Protein AF-A0A5M3N5G5-F1 (afdb_monomer)

Solvent-accessible surface area (backbone atoms only — not comparable to full-atom values): 19552 Å² total; per-residue (Å²): 136,91,84,88,85,76,94,62,92,88,64,85,87,84,88,59,88,83,65,42,81,93,75,42,82,74,83,74,61,59,68,60,50,55,51,49,56,61,67,66,54,89,53,56,51,46,76,46,78,44,80,50,49,47,58,50,28,61,69,62,75,29,60,70,57,37,53,49,48,53,53,52,50,46,52,60,35,51,69,31,88,70,30,40,46,78,44,77,36,64,66,98,41,95,52,49,73,59,67,71,30,63,88,66,39,64,78,44,68,48,80,43,83,39,56,51,65,57,58,54,48,43,30,70,75,67,73,42,67,89,51,96,89,51,91,49,61,72,40,50,69,51,46,55,68,48,68,68,38,54,69,59,55,46,44,57,27,65,38,98,88,26,77,68,39,97,74,18,41,66,39,81,43,75,59,95,88,41,84,42,78,40,34,30,31,30,36,39,41,39,40,41,49,85,60,101,64,78,46,80,47,76,51,78,41,18,30,51,63,97,39,84,42,63,54,84,73,36,75,90,46,39,72,73,52,55,55,48,62,69,69,67,50,78,77,62,77,76,64,62,73,80,69,51,96,64,77,89,68,74,50,76,68,51,50,50,53,59,70,66,53,80,62,96,78,71,75,79,93,70,81,89,83,89,87,86,83,85,89,84,82,82,76,82,83,83,76,90,54,89,66,77,72,72,67,86,74,61,83,67,80,81,66,85,126

InterPro domains:
  IPR019519 Elongator complex protein 5 [PF10483] (44-287)
  IPR019519 Elongator complex protein 5 [PTHR15641] (40-305)

Radius of gyration: 34.09 Å; Cα contacts (8 Å, |Δi|>4): 305; chains: 1; bounding box: 53×51×120 Å

pLDDT: mean 76.56, std 16.5, range [32.12, 96.31]

Secondary structure (DSSP, 8-state):
-----S--TT------TT--TTTSSS---HHHHHHHHHHH---SSEEEEES-HHHHHHHHT-HHHHHHHHHHHHHHHHTSTT-EEEEE---S-TTHHHHTSTTT-TT-EEEEEE-THHHHHHHHHH-----TTS--HHHHHHHHHHHT-HHHHHHHHHSTTS---BTBEEEEEEETTEEEEEEEEEEEEEEEE-SSS-EEEEEEEEEETTEEE-GGG-GGGHHHHHHHHHHSS---TTTGGGS-SS--SPPHHHHHHHHHS--TT------------------------TTTT-----TTTT---

Mean predicted aligned error: 16.52 Å

Foldseek 3Di:
DDDDDDDPDQDDDDDCPVPDPPVDPPLDPPLVVLVVVLVPPPDLAEEAEDAELQVVCVSVVHLVVSLVSLLVSQCSRQPGNVHYHYHYHYDDHPCPVVCQDCVSPVFDKDKDKAAPLLQVVCCVPVVDHDDQVDPPPVCCVVSVVQRVPVVNRCCCQPPPNHQVDPQYRFDWDQDPNDTDTKHKIKIWMWGFDDDPDTDTDIDIWIDIHPDTDRPCPDPSCVVVVVVVVVVPDDPPVVPVCVPPPDDPDADPVRVVVVVPPDDPPPDPPDDDDDDDDDDDDPDPDDDDDPCVVPPPCPVCVPPPD

Structure (mmCIF, N/CA/C/O backbone):
data_AF-A0A5M3N5G5-F1
#
_entry.id   AF-A0A5M3N5G5-F1
#
loop_
_atom_site.group_PDB
_atom_site.id
_atom_site.type_symbol
_atom_site.label_atom_id
_atom_site.label_alt_id
_atom_site.label_comp_id
_atom_site.label_asym_id
_atom_site.label_entity_id
_atom_site.label_seq_id
_atom_site.pdbx_PDB_ins_code
_atom_site.Cartn_x
_atom_site.Cartn_y
_atom_site.Cartn_z
_atom_site.occupancy
_atom_site.B_iso_or_equiv
_atom_site.auth_seq_id
_atom_site.auth_comp_id
_atom_site.auth_asym_id
_atom_site.auth_atom_id
_atom_site.pdbx_PDB_model_num
ATOM 1 N N . MET A 1 1 ? -11.474 -17.621 -28.276 1.00 33.31 1 MET A N 1
ATOM 2 C CA . MET A 1 1 ? -12.878 -17.264 -28.569 1.00 33.31 1 MET A CA 1
ATOM 3 C C . MET A 1 1 ? -13.146 -15.931 -27.904 1.00 33.31 1 MET A C 1
ATOM 5 O O . MET A 1 1 ? -12.893 -15.811 -26.716 1.00 33.31 1 MET A O 1
ATOM 9 N N . GLN A 1 2 ? -13.523 -14.928 -28.696 1.00 40.16 2 GLN A N 1
ATOM 10 C CA . GLN A 1 2 ? -13.830 -13.576 -28.232 1.00 40.16 2 GLN A CA 1
ATOM 11 C C . GLN A 1 2 ? -15.190 -13.565 -27.526 1.00 40.16 2 GLN A C 1
ATOM 13 O O . GLN A 1 2 ? -16.161 -14.098 -28.057 1.00 40.16 2 GLN A O 1
ATOM 18 N N . GLY A 1 3 ? -15.250 -12.927 -26.362 1.00 32.12 3 GLY A N 1
ATOM 19 C CA . GLY A 1 3 ? -16.483 -12.551 -25.679 1.00 32.12 3 GLY A CA 1
ATOM 20 C C . GLY A 1 3 ? -16.276 -11.170 -25.077 1.00 32.12 3 GLY A C 1
ATOM 21 O O . GLY A 1 3 ? -15.748 -11.055 -23.979 1.00 32.12 3 GLY A O 1
ATOM 22 N N . GLY A 1 4 ? -16.602 -10.133 -25.848 1.00 44.50 4 GLY A N 1
ATOM 23 C CA . GLY A 1 4 ? -16.544 -8.741 -25.415 1.00 44.50 4 GLY A CA 1
ATOM 24 C C . GLY A 1 4 ? -17.908 -8.236 -24.949 1.00 44.50 4 GLY A C 1
ATOM 25 O O . GLY A 1 4 ? -18.911 -8.514 -25.598 1.00 44.50 4 GLY A O 1
ATO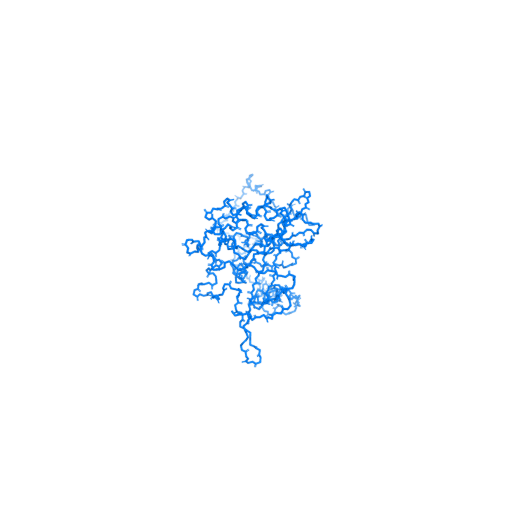M 26 N N . GLN A 1 5 ? -17.903 -7.477 -23.854 1.00 32.91 5 GLN A N 1
ATOM 27 C CA . GLN A 1 5 ? -18.868 -6.453 -23.415 1.00 32.91 5 GLN A CA 1
ATOM 28 C C . GLN A 1 5 ? -18.152 -5.711 -22.261 1.00 32.91 5 GLN A C 1
ATOM 30 O O . GLN A 1 5 ? -17.671 -6.379 -21.357 1.00 32.91 5 GLN A O 1
ATOM 35 N N . ALA A 1 6 ? -17.939 -4.391 -22.213 1.00 34.28 6 ALA A N 1
ATOM 36 C CA . ALA A 1 6 ? -18.583 -3.227 -22.822 1.00 34.28 6 ALA A CA 1
ATOM 37 C C . ALA A 1 6 ? -17.543 -2.149 -23.262 1.00 34.28 6 ALA A C 1
ATOM 39 O O . ALA A 1 6 ? -16.368 -2.259 -22.938 1.00 34.28 6 ALA A O 1
ATOM 40 N N . SER A 1 7 ? -17.993 -1.140 -24.025 1.00 42.16 7 SER A N 1
ATOM 41 C CA . SER A 1 7 ? -17.249 -0.048 -24.712 1.00 42.16 7 SER A CA 1
ATOM 42 C C . SER A 1 7 ? -15.826 0.309 -24.189 1.00 42.16 7 SER A C 1
ATOM 44 O O . SER A 1 7 ? -15.731 0.860 -23.092 1.00 42.16 7 SER A O 1
ATOM 46 N N . PRO A 1 8 ? -14.733 0.099 -24.966 1.00 50.50 8 PRO A N 1
ATOM 47 C CA . PRO A 1 8 ? -13.374 -0.052 -24.422 1.00 50.50 8 PRO A CA 1
ATOM 48 C C . PRO A 1 8 ? -12.319 0.992 -24.876 1.00 50.50 8 PRO A C 1
ATOM 50 O O . PRO A 1 8 ? -11.131 0.685 -24.868 1.00 50.50 8 PRO A O 1
ATOM 53 N N . ASP A 1 9 ? -12.678 2.209 -25.298 1.00 59.94 9 ASP A N 1
ATOM 54 C CA . ASP A 1 9 ? -11.711 3.050 -26.045 1.00 59.94 9 ASP A CA 1
ATOM 55 C C . ASP A 1 9 ? -10.644 3.782 -25.205 1.00 59.94 9 ASP A C 1
ATOM 57 O O . ASP A 1 9 ? -9.676 4.296 -25.765 1.00 59.94 9 ASP A O 1
ATOM 61 N N . HIS A 1 10 ? -10.752 3.806 -23.872 1.00 77.81 10 HIS A N 1
ATOM 62 C CA . HIS A 1 10 ? -9.791 4.522 -23.010 1.00 77.81 10 HIS A CA 1
ATOM 63 C C . HIS A 1 10 ? -8.955 3.622 -22.090 1.00 77.81 10 HIS A C 1
ATOM 65 O O . HIS A 1 10 ? -8.052 4.121 -21.421 1.00 77.81 10 HIS A O 1
ATOM 71 N N . ILE A 1 11 ? -9.225 2.313 -22.042 1.00 88.94 11 ILE A N 1
ATOM 72 C CA . ILE A 1 11 ? -8.481 1.368 -21.199 1.00 88.94 11 ILE A CA 1
ATOM 73 C C . ILE A 1 11 ? -7.952 0.243 -22.079 1.00 88.94 11 ILE A C 1
ATOM 75 O O . ILE A 1 11 ? -8.719 -0.498 -22.690 1.00 88.94 11 ILE A O 1
ATOM 79 N N . ARG A 1 12 ? -6.626 0.102 -22.122 1.00 91.56 12 ARG A N 1
ATOM 80 C CA . ARG A 1 12 ? -5.942 -0.999 -22.805 1.00 91.56 12 ARG A CA 1
ATOM 81 C C . ARG A 1 12 ? -5.331 -1.918 -21.759 1.00 91.56 12 ARG A C 1
ATOM 83 O O . ARG A 1 12 ? -4.524 -1.475 -20.949 1.00 91.56 12 ARG A O 1
ATOM 90 N N . VAL A 1 13 ? -5.730 -3.186 -21.782 1.00 93.19 13 VAL A N 1
ATOM 91 C CA . VAL A 1 13 ? -5.217 -4.214 -20.872 1.00 93.19 13 VAL A CA 1
ATOM 92 C C . VAL A 1 13 ? -4.207 -5.070 -21.624 1.00 93.19 13 VAL A C 1
ATOM 94 O O . VAL A 1 13 ? -4.510 -5.592 -22.697 1.00 93.19 13 VAL A O 1
ATOM 97 N N . HIS A 1 14 ? -3.013 -5.208 -21.054 1.00 92.25 14 HIS A N 1
ATOM 98 C CA . HIS A 1 14 ? -1.949 -6.059 -21.575 1.00 92.25 14 HIS A CA 1
ATOM 99 C C . HIS A 1 14 ? -1.712 -7.197 -20.584 1.00 92.25 14 HIS A C 1
ATOM 101 O O . HIS A 1 14 ? -1.216 -6.964 -19.487 1.00 92.25 14 HIS A O 1
ATOM 107 N N . ASP A 1 15 ? -2.110 -8.408 -20.967 1.00 90.69 15 ASP A N 1
ATOM 108 C CA . ASP A 1 15 ? -2.031 -9.596 -20.119 1.00 90.69 15 ASP A CA 1
ATOM 109 C C . ASP A 1 15 ? -0.706 -10.340 -20.345 1.00 90.69 15 ASP A C 1
ATOM 111 O O . ASP A 1 15 ? -0.415 -10.791 -21.456 1.00 90.69 15 ASP A O 1
ATOM 115 N N . TYR A 1 16 ? 0.084 -10.460 -19.277 1.00 88.19 16 TYR A N 1
ATOM 116 C CA . TYR A 1 16 ? 1.361 -11.175 -19.251 1.00 88.19 16 TYR A CA 1
ATOM 117 C C . TYR A 1 16 ? 1.318 -12.436 -18.379 1.00 88.19 16 TYR A C 1
ATOM 119 O O . TYR A 1 16 ? 2.343 -13.079 -18.192 1.00 88.19 16 TYR A O 1
ATOM 127 N N . THR A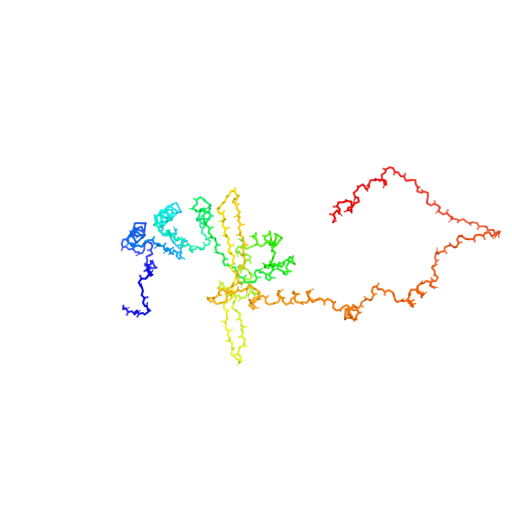 1 17 ? 0.149 -12.856 -17.888 1.00 87.31 17 THR A N 1
ATOM 128 C CA . THR A 1 17 ? 0.022 -14.015 -16.983 1.00 87.31 17 THR A CA 1
ATOM 129 C C . THR A 1 17 ? 0.475 -15.335 -17.611 1.00 87.31 17 THR A C 1
ATOM 131 O O . THR A 1 17 ? 0.945 -16.233 -16.915 1.00 87.31 17 THR A O 1
ATOM 134 N N . SER A 1 18 ? 0.387 -15.463 -18.939 1.00 83.44 18 SER A N 1
ATOM 135 C CA . SER A 1 18 ? 0.914 -16.624 -19.667 1.00 83.44 18 SER A CA 1
ATOM 136 C C . SER A 1 18 ? 2.430 -16.582 -19.884 1.00 83.44 18 SER A C 1
ATOM 138 O O . SER A 1 18 ? 3.006 -17.574 -20.328 1.00 83.44 18 SER A O 1
ATOM 140 N N . PHE A 1 19 ? 3.077 -15.443 -19.624 1.00 80.38 19 PHE A N 1
ATOM 141 C CA . PHE A 1 19 ? 4.508 -15.264 -19.825 1.00 80.38 19 PHE A CA 1
ATOM 142 C C . PHE A 1 19 ? 5.272 -15.686 -18.571 1.00 80.38 19 PHE A C 1
ATOM 144 O O . PHE A 1 19 ? 5.617 -14.877 -17.724 1.00 80.38 19 PHE A O 1
ATOM 151 N N . VAL A 1 20 ? 5.551 -16.983 -18.465 1.00 80.00 20 VAL A N 1
ATOM 152 C CA . VAL A 1 20 ? 6.382 -17.517 -17.380 1.00 80.00 20 VAL A CA 1
ATOM 153 C C . VAL A 1 20 ? 7.832 -17.648 -17.870 1.00 80.00 20 VAL A C 1
ATOM 155 O O . VAL A 1 20 ? 8.070 -18.401 -18.833 1.00 80.00 20 VAL A O 1
ATOM 158 N N . PRO A 1 21 ? 8.809 -16.956 -17.246 1.00 76.50 21 PRO A N 1
ATOM 159 C CA . PRO A 1 21 ? 10.225 -17.101 -17.572 1.00 76.50 21 PRO A CA 1
ATOM 160 C C . PRO A 1 21 ? 10.675 -18.566 -17.531 1.00 76.50 21 PRO A C 1
ATOM 162 O O . PRO A 1 21 ? 10.312 -19.328 -16.639 1.00 76.50 21 PRO A O 1
ATOM 165 N N . GLY A 1 22 ? 11.449 -18.989 -18.532 1.00 77.19 22 GLY A N 1
ATOM 166 C CA . GLY A 1 22 ? 11.949 -20.367 -18.642 1.00 77.19 22 GLY A CA 1
ATOM 167 C C . GLY A 1 22 ? 10.961 -21.382 -19.233 1.00 77.19 22 GLY A C 1
ATOM 168 O O . GLY A 1 22 ? 11.400 -22.422 -19.718 1.00 77.19 22 GLY A O 1
ATOM 169 N N . PHE A 1 23 ? 9.663 -21.070 -19.282 1.00 77.62 23 PHE A N 1
ATOM 170 C CA . PHE A 1 23 ? 8.639 -21.914 -19.919 1.00 77.62 23 PHE A CA 1
ATOM 171 C C . PHE A 1 23 ? 8.111 -21.322 -21.229 1.00 77.62 23 PHE A C 1
ATOM 173 O O . PHE A 1 23 ? 7.681 -22.058 -22.117 1.00 77.62 23 PHE A O 1
ATOM 180 N N . SER A 1 24 ? 8.196 -20.001 -21.378 1.00 74.69 24 SER A N 1
ATOM 181 C CA . SER A 1 24 ? 7.803 -19.288 -22.593 1.00 74.69 24 SER A CA 1
ATOM 182 C C . SER A 1 24 ? 9.022 -19.072 -23.493 1.00 74.69 24 SER A C 1
ATOM 184 O O . SER A 1 24 ? 10.014 -18.477 -23.074 1.00 74.69 24 SER A O 1
ATOM 186 N N . SER A 1 25 ? 8.967 -19.562 -24.735 1.00 66.00 25 SER A N 1
ATOM 187 C CA . SER A 1 25 ? 9.965 -19.268 -25.772 1.00 66.00 25 SER A CA 1
ATOM 188 C C . SER A 1 25 ? 9.351 -18.400 -26.869 1.00 66.00 25 SER A C 1
ATOM 190 O O . SER A 1 25 ? 8.278 -18.751 -27.363 1.00 66.00 25 SER A O 1
ATOM 192 N N . PRO A 1 26 ? 10.036 -17.334 -27.326 1.00 64.06 26 PRO A N 1
ATOM 193 C C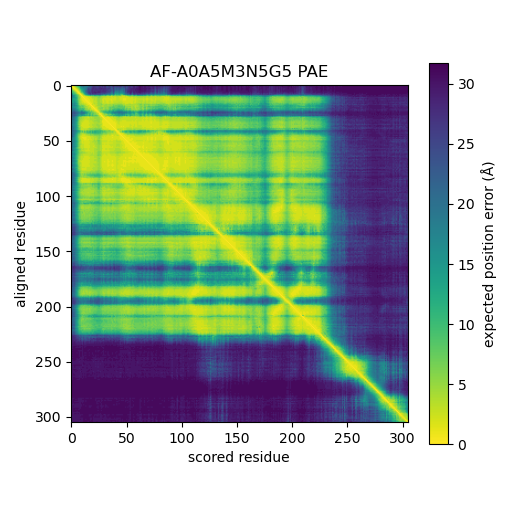A . PRO A 1 26 ? 11.333 -16.815 -26.861 1.00 64.06 26 PRO A CA 1
ATOM 194 C C . PRO A 1 26 ? 11.230 -15.951 -25.584 1.00 64.06 26 PRO A C 1
ATOM 196 O O . PRO A 1 26 ? 10.143 -15.504 -25.224 1.00 64.06 26 PRO A O 1
ATOM 199 N N . LYS A 1 27 ? 12.375 -15.693 -24.922 1.00 65.56 27 LYS A N 1
ATOM 200 C CA . LYS A 1 27 ? 12.495 -14.746 -23.793 1.00 65.56 27 LYS A CA 1
ATOM 201 C C . LYS A 1 27 ? 12.027 -13.373 -24.283 1.00 65.56 27 LYS A C 1
ATOM 203 O O . LYS A 1 27 ? 12.749 -12.718 -25.032 1.00 65.56 27 LYS A O 1
ATOM 208 N N . ALA A 1 28 ? 10.795 -12.993 -23.948 1.00 68.19 28 ALA A N 1
ATOM 209 C CA . ALA A 1 28 ? 10.240 -11.719 -24.368 1.00 68.19 28 ALA A CA 1
ATOM 210 C C . ALA A 1 28 ? 11.049 -10.590 -23.734 1.00 68.19 28 ALA A C 1
ATOM 212 O O . ALA A 1 28 ? 11.396 -10.628 -22.553 1.00 68.19 28 ALA A O 1
ATOM 213 N N . ASP A 1 29 ? 11.354 -9.587 -24.545 1.00 84.44 29 ASP A N 1
ATOM 214 C CA . ASP A 1 29 ? 11.966 -8.356 -24.083 1.00 84.44 29 ASP A CA 1
ATOM 215 C C . ASP A 1 29 ? 10.885 -7.491 -23.426 1.00 84.44 29 ASP A C 1
ATOM 217 O O . ASP A 1 29 ? 10.259 -6.641 -24.065 1.00 84.44 29 ASP A O 1
ATOM 221 N N . LEU A 1 30 ? 10.597 -7.792 -22.155 1.00 85.56 30 LEU A N 1
ATOM 222 C CA . LEU A 1 30 ? 9.573 -7.096 -21.376 1.00 85.56 30 LEU A CA 1
ATOM 223 C C . LEU A 1 30 ? 9.861 -5.592 -21.300 1.00 85.56 30 LEU A C 1
ATOM 225 O O . LEU A 1 30 ? 8.938 -4.793 -21.438 1.00 85.56 30 LEU A O 1
ATOM 229 N N . GLU A 1 31 ? 11.130 -5.198 -21.155 1.00 87.88 31 GLU A N 1
ATOM 230 C CA . GLU A 1 31 ? 11.527 -3.789 -21.080 1.00 87.88 31 GLU A CA 1
ATOM 231 C C . GLU A 1 31 ? 11.108 -3.030 -22.346 1.00 87.88 31 GLU A C 1
ATOM 233 O O . GLU A 1 31 ? 10.401 -2.019 -22.269 1.00 87.88 31 GLU A O 1
ATOM 238 N N . ASN A 1 32 ? 11.475 -3.547 -23.521 1.00 89.81 32 ASN A N 1
ATOM 239 C CA . ASN A 1 32 ? 11.119 -2.915 -24.789 1.00 89.81 32 ASN A CA 1
ATOM 240 C C . ASN A 1 32 ? 9.621 -3.012 -25.096 1.00 89.81 32 ASN A C 1
ATOM 242 O O . ASN A 1 32 ? 9.060 -2.069 -25.653 1.00 89.81 32 ASN A O 1
ATOM 246 N N . SER A 1 33 ? 8.956 -4.101 -24.701 1.00 90.81 33 SER A N 1
ATOM 247 C CA . SER A 1 33 ? 7.507 -4.256 -24.872 1.00 90.81 33 SER A CA 1
ATOM 248 C C . SER A 1 33 ? 6.734 -3.178 -24.107 1.00 90.81 33 SER A C 1
ATOM 250 O O . SER A 1 33 ? 5.900 -2.477 -24.682 1.00 90.81 33 SER A O 1
ATOM 252 N N . PHE A 1 34 ? 7.054 -2.983 -22.825 1.00 92.75 34 PHE A N 1
ATOM 253 C CA . PHE A 1 34 ? 6.387 -1.995 -21.975 1.00 92.75 34 PHE A CA 1
ATOM 254 C C . PHE A 1 34 ? 6.613 -0.575 -22.497 1.00 92.75 34 PHE A C 1
ATOM 256 O O . PHE A 1 34 ? 5.665 0.204 -22.616 1.00 92.75 34 PHE A O 1
ATOM 263 N N . LEU A 1 35 ? 7.854 -0.244 -22.862 1.00 92.94 35 LEU A N 1
ATOM 264 C CA . LEU A 1 35 ? 8.173 1.064 -23.429 1.00 92.94 35 LEU A CA 1
ATOM 265 C C . LEU A 1 35 ? 7.474 1.291 -24.771 1.00 92.94 35 LEU A C 1
ATOM 267 O O . LEU A 1 35 ? 6.985 2.391 -25.009 1.00 92.94 35 LEU A O 1
ATOM 271 N N . ALA A 1 36 ? 7.393 0.283 -25.641 1.00 93.31 36 ALA A N 1
ATOM 272 C CA . ALA A 1 36 ? 6.686 0.401 -26.914 1.00 93.31 36 ALA A CA 1
ATOM 273 C C . ALA A 1 36 ? 5.191 0.677 -26.704 1.00 93.31 36 ALA A C 1
ATOM 275 O O . ALA A 1 36 ? 4.657 1.594 -27.319 1.00 93.31 36 ALA A O 1
ATOM 276 N N . ILE A 1 37 ? 4.543 -0.046 -25.785 1.00 93.31 37 ILE A N 1
ATOM 277 C CA . ILE A 1 37 ? 3.125 0.146 -25.441 1.00 93.31 37 ILE A CA 1
ATOM 278 C C . ILE A 1 37 ? 2.870 1.567 -24.931 1.00 93.31 37 ILE A C 1
ATOM 280 O O . ILE A 1 37 ? 1.949 2.244 -25.390 1.00 93.31 37 ILE A O 1
ATOM 284 N N . VAL A 1 38 ? 3.697 2.036 -23.993 1.00 92.88 38 VAL A N 1
ATOM 285 C CA . VAL A 1 38 ? 3.540 3.373 -23.411 1.00 92.88 38 VAL A CA 1
ATOM 286 C C . VAL A 1 38 ? 3.838 4.464 -24.437 1.00 92.88 38 VAL A C 1
ATOM 288 O O . VAL A 1 38 ? 3.160 5.485 -24.430 1.00 92.88 38 VAL A O 1
ATOM 291 N N . ASN A 1 39 ? 4.804 4.276 -25.337 1.00 91.50 39 ASN A N 1
ATOM 292 C CA . ASN A 1 39 ? 5.099 5.257 -26.385 1.00 91.50 39 ASN A CA 1
ATOM 293 C C . ASN A 1 39 ? 4.035 5.289 -27.495 1.00 91.50 39 ASN A C 1
ATOM 295 O O . ASN A 1 39 ? 3.740 6.366 -28.003 1.00 91.50 39 ASN A O 1
ATOM 299 N N . ASP A 1 40 ? 3.437 4.148 -27.849 1.00 90.88 40 ASP A N 1
ATOM 300 C CA . ASP A 1 40 ? 2.375 4.055 -28.865 1.00 90.88 40 ASP A CA 1
ATOM 301 C C . ASP A 1 40 ? 1.031 4.633 -28.387 1.00 90.88 40 ASP A C 1
ATOM 303 O O . ASP A 1 40 ? 0.172 5.022 -29.183 1.00 90.88 40 ASP A O 1
ATOM 307 N N . ALA A 1 41 ? 0.832 4.727 -27.071 1.00 89.19 41 ALA A N 1
ATOM 308 C CA . ALA A 1 41 ? -0.347 5.362 -26.506 1.00 89.19 41 ALA A CA 1
ATOM 309 C C . ALA A 1 41 ? -0.366 6.868 -26.844 1.00 89.19 41 ALA A C 1
ATOM 311 O O . ALA A 1 41 ? 0.180 7.683 -26.104 1.00 89.19 41 ALA A O 1
ATOM 312 N N . ASN A 1 42 ? -1.014 7.251 -27.945 1.00 74.62 42 ASN A N 1
ATOM 313 C CA . ASN A 1 42 ? -1.173 8.638 -28.402 1.00 74.62 42 ASN A CA 1
ATOM 314 C C . ASN A 1 42 ? -2.234 9.391 -27.580 1.00 74.62 42 ASN A C 1
ATOM 316 O O . ASN A 1 42 ? -3.350 9.609 -28.046 1.00 74.62 42 ASN A O 1
ATOM 320 N N . ALA A 1 43 ? -1.900 9.762 -26.345 1.00 81.25 43 ALA A N 1
ATOM 321 C CA . ALA A 1 43 ? -2.793 10.497 -25.450 1.00 81.25 43 ALA A CA 1
ATOM 322 C C . ALA A 1 43 ? -2.047 11.633 -24.736 1.00 81.25 43 ALA A C 1
ATOM 324 O O . ALA A 1 43 ? -0.931 11.441 -24.256 1.00 81.25 43 ALA A O 1
ATOM 325 N N . ASP A 1 44 ? -2.662 12.810 -24.632 1.00 84.25 44 ASP A N 1
ATOM 326 C CA . ASP A 1 44 ? -2.059 13.963 -23.945 1.00 84.25 44 ASP A CA 1
ATOM 327 C C . ASP A 1 44 ? -1.891 13.734 -22.433 1.00 84.25 44 ASP A C 1
ATOM 329 O O . ASP A 1 44 ? -0.992 14.308 -21.816 1.00 84.25 44 ASP A O 1
ATOM 333 N N . SER A 1 45 ? -2.717 12.856 -21.854 1.00 90.25 45 SER A N 1
ATOM 334 C CA . SER A 1 45 ? -2.563 12.304 -20.507 1.00 90.25 45 SER A CA 1
ATOM 335 C C . SER A 1 45 ? -2.575 10.778 -20.541 1.00 90.25 45 SER A C 1
ATOM 337 O O . SER A 1 45 ? -3.232 10.170 -21.387 1.00 90.25 45 SER A O 1
ATOM 339 N N . LEU A 1 46 ? -1.820 10.140 -19.643 1.00 92.94 46 LEU A N 1
ATOM 340 C CA . LEU A 1 46 ? -1.743 8.680 -19.574 1.00 92.94 46 LEU A CA 1
ATOM 341 C C . LEU A 1 46 ? -1.655 8.189 -18.133 1.00 92.94 46 LEU A C 1
ATOM 343 O O . LEU A 1 46 ? -0.755 8.580 -17.392 1.00 92.94 46 LEU A O 1
ATOM 347 N N . ASN A 1 47 ? -2.546 7.263 -17.786 1.00 94.12 47 ASN A N 1
ATOM 348 C CA . ASN A 1 47 ? -2.475 6.506 -16.545 1.00 94.12 47 ASN A CA 1
ATOM 349 C C . ASN A 1 47 ? -2.024 5.083 -16.867 1.00 94.12 47 ASN A C 1
ATOM 351 O O . ASN A 1 47 ? -2.645 4.406 -17.685 1.00 94.12 47 ASN A O 1
ATOM 355 N N . VAL A 1 48 ? -0.948 4.636 -16.228 1.00 95.44 48 VAL A N 1
ATOM 356 C CA . VAL A 1 48 ? -0.424 3.276 -16.373 1.00 95.44 48 VAL A CA 1
ATOM 357 C C . VAL A 1 48 ? -0.534 2.581 -15.033 1.00 95.44 48 VAL A C 1
ATOM 359 O O . VAL A 1 48 ? -0.040 3.096 -14.034 1.00 95.44 48 VAL A O 1
ATOM 362 N N . VAL A 1 49 ? -1.169 1.413 -15.021 1.00 96.31 49 VAL A N 1
ATOM 363 C CA . VAL A 1 49 ? -1.285 0.560 -13.838 1.00 96.31 49 VAL A CA 1
ATOM 364 C C . VAL A 1 49 ? -0.414 -0.670 -14.052 1.00 96.31 49 VAL A C 1
ATOM 366 O O . VAL A 1 49 ? -0.555 -1.347 -15.067 1.00 96.31 49 VAL A O 1
ATOM 369 N N . ILE A 1 50 ? 0.476 -0.947 -13.102 1.00 95.56 50 ILE A N 1
ATOM 370 C CA . ILE A 1 50 ? 1.192 -2.221 -12.995 1.00 95.56 50 ILE A CA 1
ATOM 371 C C . ILE A 1 50 ? 0.623 -2.927 -11.773 1.00 95.56 50 ILE A C 1
ATOM 373 O O . ILE A 1 50 ? 0.755 -2.435 -10.655 1.00 95.56 50 ILE A O 1
ATOM 377 N N . ASP A 1 51 ? -0.053 -4.042 -12.003 1.00 93.81 51 ASP A N 1
ATOM 378 C CA . ASP A 1 51 ? -0.813 -4.791 -11.004 1.00 93.81 51 ASP A CA 1
ATOM 379 C C . ASP A 1 51 ? 0.061 -5.670 -10.097 1.00 93.81 51 ASP A C 1
ATOM 381 O O . ASP A 1 51 ? -0.354 -6.009 -8.992 1.00 93.81 51 ASP A O 1
ATOM 385 N N . SER A 1 52 ? 1.257 -6.067 -10.532 1.00 92.00 52 SER A N 1
ATOM 386 C CA . SER A 1 52 ? 2.157 -6.916 -9.739 1.00 92.00 52 SER A CA 1
ATOM 387 C C . SER A 1 52 ? 3.625 -6.577 -9.986 1.00 92.00 52 SER A C 1
ATOM 389 O O . SER A 1 52 ? 4.320 -7.194 -10.796 1.00 92.00 52 SER A O 1
ATOM 391 N N . VAL A 1 53 ? 4.119 -5.570 -9.263 1.00 93.62 53 VAL A N 1
ATOM 392 C CA . VAL A 1 53 ? 5.527 -5.148 -9.335 1.00 93.62 53 VAL A CA 1
ATOM 393 C C . VAL A 1 53 ? 6.485 -6.233 -8.833 1.00 93.62 53 VAL A C 1
ATOM 395 O O . VAL A 1 53 ? 7.574 -6.389 -9.377 1.00 93.62 53 VAL A O 1
ATOM 398 N N . ASP A 1 54 ? 6.087 -7.014 -7.834 1.00 91.56 54 ASP A N 1
ATOM 399 C CA . ASP A 1 54 ? 6.852 -8.151 -7.314 1.00 91.56 54 ASP A CA 1
ATOM 400 C C . ASP A 1 54 ? 7.090 -9.232 -8.382 1.00 91.56 54 ASP A C 1
ATOM 402 O O . ASP A 1 54 ? 8.213 -9.716 -8.540 1.00 91.56 54 ASP A O 1
ATOM 406 N N . THR A 1 55 ? 6.066 -9.542 -9.181 1.00 91.50 55 THR A N 1
ATOM 407 C CA . THR A 1 55 ? 6.178 -10.490 -10.297 1.00 91.50 55 THR A CA 1
ATOM 408 C C . THR A 1 55 ? 7.085 -9.932 -11.393 1.00 91.50 55 THR A C 1
ATOM 410 O O . THR A 1 55 ? 7.976 -10.634 -11.864 1.00 91.50 55 THR A O 1
ATOM 413 N N . LEU A 1 56 ? 6.972 -8.637 -11.716 1.00 91.25 56 LEU A N 1
ATOM 414 C CA . LEU A 1 56 ? 7.876 -7.972 -12.662 1.00 91.25 56 LEU A CA 1
ATOM 415 C C . LEU A 1 56 ? 9.352 -8.058 -12.226 1.00 91.25 56 LEU A C 1
ATOM 417 O O . LEU A 1 56 ? 10.235 -8.274 -13.058 1.00 91.25 56 LEU A O 1
ATOM 421 N N . VAL A 1 57 ? 9.637 -7.889 -10.931 1.00 92.12 57 VAL A N 1
ATOM 422 C CA . VAL A 1 57 ? 10.995 -8.039 -10.377 1.00 92.12 57 VAL A CA 1
ATOM 423 C C . VAL A 1 57 ? 11.500 -9.468 -10.552 1.00 92.12 57 VAL A C 1
ATOM 425 O O . VAL A 1 57 ? 12.638 -9.659 -10.990 1.00 92.12 57 VAL A O 1
ATOM 428 N N . SER A 1 58 ? 10.651 -10.452 -10.241 1.00 89.88 58 SER A N 1
ATOM 429 C CA . SER A 1 58 ? 10.955 -11.872 -10.426 1.00 89.88 58 SER A CA 1
ATOM 430 C C . SER A 1 58 ? 11.270 -12.189 -11.891 1.00 89.88 58 SER A C 1
ATOM 432 O O . SER A 1 58 ? 12.290 -12.814 -12.178 1.00 89.88 58 SER A O 1
ATOM 434 N N . ASP A 1 59 ? 10.459 -11.692 -12.825 1.00 89.06 59 ASP A N 1
ATOM 435 C CA . ASP A 1 59 ? 10.604 -11.971 -14.257 1.00 89.06 59 ASP A CA 1
ATOM 436 C C . ASP A 1 59 ? 11.851 -11.335 -14.881 1.00 89.06 59 ASP A C 1
ATOM 438 O O . ASP A 1 59 ? 12.467 -11.898 -15.792 1.00 89.06 59 ASP A O 1
ATOM 442 N N . LEU A 1 60 ? 12.254 -10.163 -14.386 1.00 89.69 60 LEU A N 1
ATOM 443 C CA . LEU A 1 60 ? 13.482 -9.488 -14.812 1.00 89.69 60 LEU A CA 1
ATOM 444 C C . LEU A 1 60 ? 14.744 -10.052 -14.142 1.00 89.69 60 LEU A C 1
ATOM 446 O O . LEU A 1 60 ? 15.859 -9.687 -14.545 1.00 89.69 60 LEU A O 1
ATOM 450 N N . GLU A 1 61 ? 14.578 -10.919 -13.137 1.00 89.31 61 GLU A N 1
ATOM 451 C CA . GLU A 1 61 ? 15.643 -11.550 -12.346 1.00 89.31 61 GLU A CA 1
ATOM 452 C C . GLU A 1 61 ? 16.623 -10.514 -11.746 1.00 89.31 61 GLU A C 1
ATOM 454 O O . GLU A 1 61 ? 17.802 -10.799 -11.521 1.00 89.31 61 GLU A O 1
ATOM 459 N N . SER A 1 62 ? 16.181 -9.260 -11.565 1.00 91.88 62 SER A N 1
ATOM 460 C CA . SER A 1 62 ? 17.040 -8.159 -11.121 1.00 91.88 62 SER A CA 1
ATOM 461 C C . SER A 1 62 ? 16.263 -6.926 -10.657 1.00 91.88 62 SER A C 1
ATOM 463 O O . SER A 1 62 ? 15.677 -6.199 -11.463 1.00 91.88 62 SER A O 1
ATOM 465 N N . ASP A 1 63 ? 16.426 -6.595 -9.377 1.00 94.31 63 ASP A N 1
ATOM 466 C CA . ASP A 1 63 ? 15.932 -5.362 -8.753 1.00 94.31 63 ASP A CA 1
ATOM 467 C C . ASP A 1 63 ? 16.356 -4.099 -9.517 1.00 94.31 63 ASP A C 1
ATOM 469 O O . ASP A 1 63 ? 15.557 -3.196 -9.761 1.00 94.31 63 ASP A O 1
ATOM 473 N N . SER A 1 64 ? 17.622 -4.038 -9.948 1.00 94.62 64 SER A N 1
ATOM 474 C CA . SER A 1 64 ? 18.155 -2.874 -10.664 1.00 94.62 64 SER A CA 1
ATOM 475 C C . SER A 1 64 ? 17.494 -2.685 -12.028 1.00 94.62 64 SER A C 1
ATOM 477 O O . SER A 1 64 ? 17.257 -1.544 -12.428 1.00 94.62 64 SER A O 1
ATOM 479 N N . LYS A 1 65 ? 17.201 -3.776 -12.747 1.00 93.56 65 LYS A N 1
ATOM 480 C CA . LYS A 1 65 ? 16.511 -3.703 -14.042 1.00 93.56 65 LYS A CA 1
ATOM 481 C C . LYS A 1 65 ? 15.064 -3.270 -13.863 1.00 93.56 65 LYS A C 1
ATOM 483 O O . LYS A 1 65 ? 14.650 -2.313 -14.509 1.00 93.56 65 LYS A O 1
ATOM 488 N N . ALA A 1 66 ? 14.347 -3.886 -12.923 1.00 94.81 66 ALA A N 1
ATOM 489 C CA . ALA A 1 66 ? 12.973 -3.513 -12.600 1.00 94.81 66 ALA A CA 1
ATOM 490 C C . ALA A 1 66 ? 12.875 -2.037 -12.193 1.00 94.81 66 ALA A C 1
ATOM 492 O O . ALA A 1 66 ? 12.111 -1.277 -12.784 1.00 94.81 66 ALA A O 1
ATOM 493 N N . TYR A 1 67 ? 13.727 -1.586 -11.271 1.00 95.62 67 TYR A N 1
ATOM 494 C CA . TYR A 1 67 ? 13.761 -0.188 -10.851 1.00 95.62 67 TYR A CA 1
ATOM 495 C C . TYR A 1 67 ? 14.077 0.772 -12.009 1.00 95.62 67 TYR A C 1
ATOM 497 O O . TYR A 1 67 ? 13.433 1.815 -12.143 1.00 95.62 67 TYR A O 1
ATOM 505 N N . LYS A 1 68 ? 15.037 0.430 -12.882 1.00 95.38 68 LYS A N 1
ATOM 506 C CA . LYS A 1 68 ? 15.360 1.236 -14.072 1.00 95.38 68 LYS A CA 1
ATOM 507 C C . LYS A 1 68 ? 14.185 1.309 -15.040 1.00 95.38 68 LYS A C 1
ATOM 509 O O . LYS A 1 68 ? 13.893 2.403 -15.516 1.00 95.38 68 LYS A O 1
ATOM 514 N N . LEU A 1 69 ? 13.506 0.194 -15.300 1.00 95.69 69 LEU A N 1
ATOM 515 C CA . LEU A 1 69 ? 12.316 0.157 -16.145 1.00 95.69 69 LEU A CA 1
ATOM 516 C C . LEU A 1 69 ? 11.216 1.057 -15.574 1.00 95.69 69 LEU A C 1
ATOM 518 O O . LEU A 1 69 ? 10.712 1.919 -16.287 1.00 95.69 69 LEU A O 1
ATOM 522 N N . LEU A 1 70 ? 10.909 0.938 -14.279 1.00 95.94 70 LEU A N 1
ATOM 523 C CA . LEU A 1 70 ? 9.923 1.792 -13.609 1.00 95.94 70 LEU A CA 1
ATOM 524 C C . LEU A 1 70 ? 10.302 3.277 -13.686 1.00 95.94 70 LEU A C 1
ATOM 526 O O . LEU A 1 70 ? 9.451 4.110 -13.986 1.00 95.94 70 LEU A O 1
ATOM 530 N N . CYS A 1 71 ? 11.581 3.617 -13.495 1.00 95.19 71 CYS A N 1
ATOM 531 C CA . CYS A 1 71 ? 12.079 4.984 -13.670 1.00 95.19 71 CYS A CA 1
ATOM 532 C C . CYS A 1 71 ? 11.893 5.497 -15.105 1.00 95.19 71 CYS A C 1
ATOM 534 O O . CYS A 1 71 ? 11.560 6.665 -15.307 1.00 95.19 71 CYS A O 1
ATOM 536 N N . LEU A 1 72 ? 12.151 4.655 -16.109 1.00 95.31 72 LEU A N 1
ATOM 537 C CA . LEU A 1 72 ? 11.975 5.016 -17.515 1.00 95.31 72 LEU A CA 1
ATOM 538 C C . LEU A 1 72 ? 10.496 5.226 -17.845 1.00 95.31 72 LEU A C 1
ATOM 540 O O . LEU A 1 72 ? 10.153 6.256 -18.420 1.00 95.31 72 LEU A O 1
ATOM 544 N N . LEU A 1 73 ? 9.627 4.308 -17.419 1.00 95.25 73 LEU A N 1
ATOM 545 C CA . LEU A 1 73 ? 8.180 4.428 -17.592 1.00 95.25 73 LEU A CA 1
ATOM 546 C C . LEU A 1 73 ? 7.657 5.698 -16.925 1.00 95.25 73 LEU A C 1
ATOM 548 O O . LEU A 1 73 ? 6.978 6.489 -17.573 1.00 95.25 73 LEU A O 1
ATOM 552 N N . PHE A 1 74 ? 8.042 5.948 -15.671 1.00 94.50 74 PHE A N 1
ATOM 553 C CA . PHE A 1 74 ? 7.659 7.154 -14.944 1.00 94.50 74 PHE A CA 1
ATOM 554 C C . PHE A 1 74 ? 8.057 8.430 -15.694 1.00 94.50 74 PHE A C 1
ATOM 556 O O . PHE A 1 74 ? 7.228 9.322 -15.866 1.00 94.50 74 PHE A O 1
ATOM 563 N N . LYS A 1 75 ? 9.292 8.509 -16.210 1.00 93.06 75 LYS A N 1
ATOM 564 C CA . LYS A 1 75 ? 9.754 9.656 -17.012 1.00 93.06 75 LYS A CA 1
ATOM 565 C C . LYS A 1 75 ? 8.918 9.855 -18.275 1.00 93.06 75 LYS A C 1
ATOM 567 O O . LYS A 1 75 ? 8.520 10.978 -18.571 1.00 93.06 75 LYS A O 1
ATOM 572 N N . VAL A 1 76 ? 8.635 8.782 -19.014 1.00 93.44 76 VAL A N 1
ATOM 573 C CA . VAL A 1 76 ? 7.829 8.861 -20.243 1.00 93.44 76 VAL A CA 1
ATOM 574 C C . VAL A 1 76 ? 6.404 9.317 -19.922 1.00 93.44 76 VAL A C 1
ATOM 576 O O . VAL A 1 76 ? 5.898 10.231 -20.564 1.00 93.44 76 VAL A O 1
ATOM 579 N N . ILE A 1 77 ? 5.780 8.750 -18.891 1.00 93.94 77 ILE A N 1
ATOM 580 C CA . ILE A 1 77 ? 4.409 9.076 -18.478 1.00 93.94 77 ILE A CA 1
ATOM 581 C C . ILE A 1 77 ? 4.295 10.532 -18.000 1.00 93.94 77 ILE A C 1
ATOM 583 O O . ILE A 1 77 ? 3.376 11.244 -18.397 1.00 93.94 77 ILE A O 1
ATOM 587 N N . THR A 1 78 ? 5.242 10.998 -17.183 1.00 91.19 78 THR A N 1
ATOM 588 C CA . THR A 1 78 ? 5.208 12.350 -16.593 1.00 91.19 78 THR A CA 1
ATOM 589 C C . THR A 1 78 ? 5.655 13.458 -17.544 1.00 91.19 78 THR A C 1
ATOM 591 O O . THR A 1 78 ? 5.335 14.618 -17.308 1.00 91.19 78 THR A O 1
ATOM 594 N N . SER A 1 79 ? 6.347 13.125 -18.639 1.00 91.12 79 SER A N 1
ATOM 595 C CA . SER A 1 79 ? 6.741 14.091 -19.679 1.00 91.12 79 SER A CA 1
ATOM 596 C C . SER A 1 79 ? 5.608 14.500 -20.631 1.00 91.12 79 SER A C 1
ATOM 598 O O . SER A 1 79 ? 5.824 15.318 -21.526 1.00 91.12 79 SER A O 1
ATOM 600 N N . ARG A 1 80 ? 4.401 13.950 -20.453 1.00 91.31 80 ARG A N 1
ATOM 601 C CA . ARG A 1 80 ? 3.232 14.267 -21.282 1.00 91.31 80 ARG A CA 1
ATOM 602 C C . ARG A 1 80 ? 2.654 15.648 -20.971 1.00 91.31 80 ARG A C 1
ATOM 604 O O . ARG A 1 80 ? 2.745 16.139 -19.850 1.00 91.31 80 ARG A O 1
ATOM 611 N N . SER A 1 81 ? 2.031 16.261 -21.977 1.00 88.62 81 SER A N 1
ATOM 612 C CA . SER A 1 81 ? 1.556 17.654 -21.958 1.00 88.62 81 SER A CA 1
ATOM 613 C C . SER A 1 81 ? 0.509 17.937 -20.874 1.00 88.62 81 SER A C 1
ATOM 615 O O . SER A 1 81 ? 0.535 19.012 -20.278 1.00 88.62 81 SER A O 1
ATOM 617 N N . GLN A 1 82 ? -0.382 16.983 -20.590 1.00 87.81 82 GLN A N 1
ATOM 618 C CA . GLN A 1 82 ? -1.387 17.076 -19.523 1.00 87.81 82 GLN A CA 1
ATOM 619 C C . GLN A 1 82 ? -1.002 16.270 -18.270 1.00 87.81 82 GLN A C 1
ATOM 621 O O . GLN A 1 82 ? -1.823 16.092 -17.371 1.00 87.81 82 GLN A O 1
ATOM 626 N N . GLY A 1 83 ? 0.248 15.804 -18.191 1.00 86.88 83 GLY A N 1
ATOM 627 C CA . GLY A 1 83 ? 0.733 14.934 -17.125 1.00 86.88 83 GLY A CA 1
ATOM 628 C C . GLY A 1 83 ? 0.238 13.491 -17.248 1.00 86.88 83 GLY A C 1
ATOM 629 O O . GLY A 1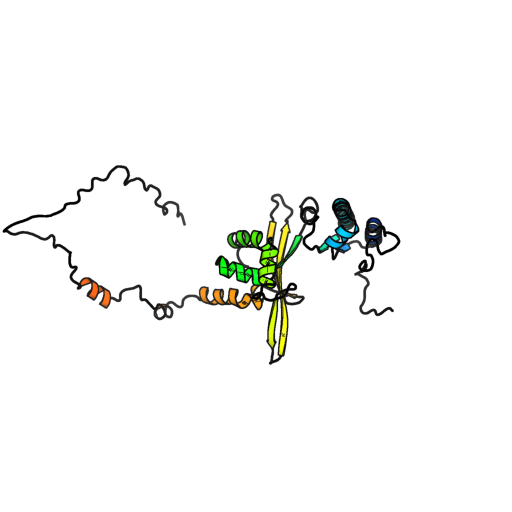 83 ? -0.523 13.124 -18.141 1.00 86.88 83 GLY A O 1
ATOM 630 N N . GLY A 1 84 ? 0.694 12.640 -16.338 1.00 91.31 84 GLY A N 1
ATOM 631 C CA . GLY A 1 84 ? 0.307 11.237 -16.301 1.00 91.31 84 GLY A CA 1
ATOM 632 C C . GLY A 1 84 ? 0.592 10.621 -14.942 1.00 91.31 84 GLY A C 1
ATOM 633 O O . GLY A 1 84 ? 1.364 11.170 -14.153 1.00 91.31 84 GLY A O 1
ATOM 634 N N . VAL A 1 85 ? -0.037 9.481 -14.671 1.00 93.31 85 VAL A N 1
ATOM 635 C CA . VAL A 1 85 ? 0.059 8.792 -13.382 1.00 93.31 85 VAL A CA 1
ATOM 636 C C . VAL A 1 85 ? 0.577 7.376 -13.598 1.00 93.31 85 VAL A C 1
ATOM 638 O O . VAL A 1 85 ? 0.026 6.612 -14.387 1.00 93.31 85 VAL A O 1
ATOM 641 N N . LEU A 1 86 ? 1.636 7.014 -12.876 1.00 94.88 86 LEU A N 1
ATOM 642 C CA . LEU A 1 86 ? 2.085 5.631 -12.758 1.00 94.88 86 LEU A CA 1
ATOM 643 C C . LEU A 1 86 ? 1.558 5.065 -11.439 1.00 94.88 86 LEU A C 1
ATOM 645 O O . LEU A 1 86 ? 1.935 5.535 -10.367 1.00 94.88 86 LEU A O 1
ATOM 649 N N . ILE A 1 87 ? 0.688 4.068 -11.530 1.00 95.31 87 ILE A N 1
ATOM 650 C CA . ILE A 1 87 ? 0.081 3.372 -10.400 1.00 95.31 87 ILE A CA 1
ATOM 651 C C . ILE A 1 87 ? 0.767 2.016 -10.280 1.00 95.31 87 ILE A C 1
ATOM 653 O O . ILE A 1 87 ? 0.742 1.209 -11.208 1.00 95.31 87 ILE A O 1
ATOM 657 N N . LEU A 1 88 ? 1.395 1.783 -9.133 1.00 94.62 88 LEU A N 1
ATOM 658 C CA . LEU A 1 88 ? 2.128 0.562 -8.838 1.00 94.62 88 LEU A CA 1
ATOM 659 C C . LEU A 1 88 ? 1.410 -0.189 -7.726 1.00 94.62 88 LEU A C 1
ATOM 661 O O . LEU A 1 88 ? 1.359 0.285 -6.593 1.00 94.62 88 LEU A O 1
ATOM 665 N N . HIS A 1 89 ? 0.878 -1.359 -8.047 1.00 92.00 89 HIS A N 1
ATOM 666 C CA . HIS A 1 89 ? 0.441 -2.313 -7.047 1.00 92.00 89 HIS A CA 1
ATOM 667 C C . HIS A 1 89 ? 1.605 -3.260 -6.743 1.00 92.00 89 HIS A C 1
ATOM 669 O O . HIS A 1 89 ? 2.196 -3.874 -7.634 1.00 92.00 89 HIS A O 1
ATOM 675 N N . SER A 1 90 ? 1.982 -3.316 -5.471 1.00 84.25 90 SER A N 1
ATOM 676 C CA . SER A 1 90 ? 3.116 -4.101 -5.004 1.00 84.25 90 SER A CA 1
ATOM 677 C C . SER A 1 90 ? 2.744 -4.784 -3.705 1.00 84.25 90 SER A C 1
ATOM 679 O O . SER A 1 90 ? 2.345 -4.125 -2.745 1.00 84.25 90 SER A O 1
ATOM 681 N N . LEU A 1 91 ? 2.970 -6.091 -3.651 1.00 81.75 91 LEU A N 1
ATOM 682 C CA . LEU A 1 91 ? 3.153 -6.782 -2.381 1.00 81.75 91 LEU A CA 1
ATOM 683 C C . LEU A 1 91 ? 4.524 -6.411 -1.783 1.00 81.75 91 LEU A C 1
ATOM 685 O O . LEU A 1 91 ? 5.351 -5.803 -2.479 1.00 81.75 91 LEU A O 1
ATOM 689 N N . PRO A 1 92 ? 4.799 -6.740 -0.507 1.00 83.00 92 PRO A N 1
ATOM 690 C CA . PRO A 1 92 ? 6.137 -6.593 0.055 1.00 83.00 92 PRO A CA 1
ATOM 691 C C . PRO A 1 92 ? 7.185 -7.275 -0.839 1.00 83.00 92 PRO A C 1
ATOM 693 O O . PRO A 1 92 ? 7.176 -8.493 -1.003 1.00 83.00 92 PRO A O 1
ATOM 696 N N . CYS A 1 93 ? 8.074 -6.482 -1.439 1.00 86.19 93 CYS A N 1
ATOM 697 C CA . CYS A 1 93 ? 9.102 -6.948 -2.367 1.00 86.19 93 CYS A CA 1
ATOM 698 C C . CYS A 1 93 ? 10.424 -6.201 -2.153 1.00 86.19 93 CYS A C 1
ATOM 700 O O . CYS A 1 93 ? 10.473 -5.167 -1.483 1.00 86.19 93 CYS A O 1
ATOM 702 N N . THR A 1 94 ? 11.504 -6.715 -2.739 1.00 91.25 94 THR A N 1
ATOM 703 C CA . THR A 1 94 ? 12.874 -6.202 -2.560 1.00 91.25 94 THR A CA 1
ATOM 704 C C . THR A 1 94 ? 13.050 -4.751 -3.009 1.00 91.25 94 THR A C 1
ATOM 706 O O . THR A 1 94 ? 13.845 -4.021 -2.422 1.00 91.25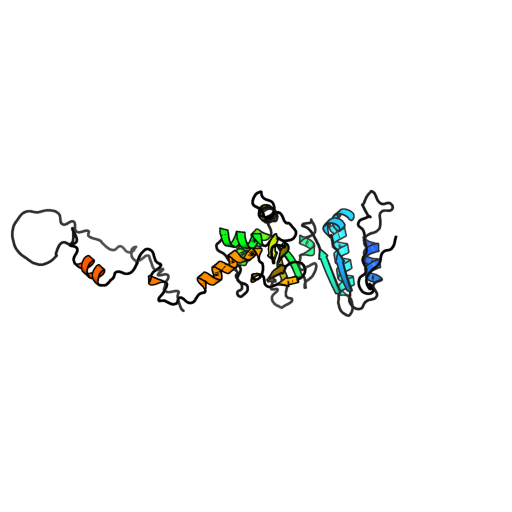 94 THR A O 1
ATOM 709 N N . ILE A 1 95 ? 12.284 -4.298 -4.007 1.00 92.81 95 ILE A N 1
ATOM 710 C CA . ILE A 1 95 ? 12.406 -2.936 -4.546 1.00 92.81 95 ILE A CA 1
ATOM 711 C C . ILE A 1 95 ? 11.479 -1.916 -3.883 1.00 92.81 95 ILE A C 1
ATOM 713 O O . ILE A 1 95 ? 11.548 -0.734 -4.227 1.00 92.81 95 ILE A O 1
ATOM 717 N N . LEU A 1 96 ? 10.621 -2.340 -2.947 1.00 89.44 96 LEU A N 1
ATOM 718 C CA . LEU A 1 96 ? 9.609 -1.483 -2.325 1.00 89.44 96 LEU A CA 1
ATOM 719 C C . LEU A 1 96 ? 10.237 -0.229 -1.697 1.00 89.44 96 LEU A C 1
ATOM 721 O O . LEU A 1 96 ? 9.761 0.887 -1.910 1.00 89.44 96 LEU A O 1
ATOM 725 N N . ASP A 1 97 ? 11.363 -0.385 -1.001 1.00 89.12 97 ASP A N 1
ATOM 726 C CA . ASP A 1 97 ? 12.092 0.733 -0.392 1.00 89.12 97 ASP A CA 1
ATOM 727 C C . ASP A 1 97 ? 12.646 1.714 -1.428 1.00 89.12 97 ASP A C 1
ATOM 729 O O . ASP A 1 97 ? 12.771 2.902 -1.143 1.00 89.12 97 ASP A O 1
ATOM 733 N N . MET A 1 98 ? 12.978 1.254 -2.635 1.00 91.50 98 MET A N 1
ATOM 734 C CA . MET A 1 98 ? 13.486 2.122 -3.698 1.00 91.50 98 MET A CA 1
ATOM 735 C C . MET A 1 98 ? 12.360 2.937 -4.340 1.00 91.50 98 MET A C 1
ATOM 737 O O . MET A 1 98 ? 12.518 4.136 -4.561 1.00 91.50 98 MET A O 1
ATOM 741 N N . VAL A 1 99 ? 11.213 2.310 -4.620 1.00 90.56 99 VAL A N 1
ATOM 742 C CA . VAL A 1 99 ? 10.077 2.969 -5.296 1.00 90.56 99 VAL A CA 1
ATOM 743 C C . VAL A 1 99 ? 9.265 3.871 -4.362 1.00 90.56 99 VAL A C 1
ATOM 745 O O . VAL A 1 99 ? 8.571 4.771 -4.825 1.00 90.56 99 VAL A O 1
ATOM 748 N N . THR A 1 100 ? 9.390 3.687 -3.045 1.00 88.31 100 THR A N 1
ATOM 749 C CA . THR A 1 100 ? 8.728 4.521 -2.027 1.00 88.31 100 THR A CA 1
ATOM 750 C C . THR A 1 100 ? 9.531 5.768 -1.630 1.00 88.31 100 THR A C 1
ATOM 752 O O . THR A 1 100 ? 9.061 6.614 -0.856 1.00 88.31 100 THR A O 1
ATOM 755 N N . GLN A 1 101 ? 10.756 5.933 -2.136 1.00 86.94 101 GLN A N 1
ATOM 756 C CA . GLN A 1 101 ? 11.599 7.093 -1.840 1.00 86.94 101 GLN A CA 1
ATOM 757 C C . GLN A 1 101 ? 11.213 8.326 -2.661 1.00 86.94 101 GLN A C 1
ATOM 759 O O . GLN A 1 101 ? 10.759 8.244 -3.797 1.00 86.94 101 GLN A O 1
ATOM 764 N N . ALA A 1 102 ? 11.468 9.510 -2.096 1.00 82.56 102 ALA A N 1
ATOM 765 C CA . ALA A 1 102 ? 11.235 10.784 -2.783 1.00 82.56 102 ALA A CA 1
ATOM 766 C C . ALA A 1 102 ? 12.165 10.997 -3.995 1.00 82.56 102 ALA A C 1
ATOM 768 O O . ALA A 1 102 ? 11.943 11.897 -4.799 1.00 82.56 102 ALA A O 1
ATOM 769 N N . THR A 1 103 ? 13.221 10.189 -4.110 1.00 86.19 103 THR A N 1
ATOM 770 C CA . THR A 1 103 ? 14.108 10.132 -5.279 1.00 86.19 103 THR A CA 1
ATOM 771 C C . THR A 1 103 ? 13.428 9.499 -6.491 1.00 86.19 103 THR A C 1
ATOM 773 O O . THR A 1 103 ? 13.796 9.836 -7.613 1.00 86.19 103 THR A O 1
ATOM 776 N N . PHE A 1 104 ? 12.447 8.615 -6.277 1.00 88.81 104 PHE A N 1
ATOM 777 C CA . PHE A 1 104 ? 11.650 8.015 -7.343 1.00 88.81 104 PHE A CA 1
ATOM 778 C C . PHE A 1 104 ? 10.570 8.985 -7.841 1.00 88.81 104 PHE A C 1
ATOM 780 O O . PHE A 1 104 ? 10.488 9.253 -9.037 1.00 88.81 104 PHE A O 1
ATOM 787 N N . SER A 1 105 ? 9.791 9.567 -6.923 1.00 86.94 105 SER A N 1
ATOM 788 C CA . SER A 1 105 ? 8.830 10.635 -7.222 1.00 86.94 105 SER A CA 1
ATOM 789 C C . SER A 1 105 ? 8.663 11.576 -6.025 1.00 86.94 105 SER A C 1
ATOM 791 O O . SER A 1 105 ? 8.534 11.131 -4.880 1.00 86.94 105 SER A O 1
ATOM 793 N N . SER A 1 106 ? 8.657 12.885 -6.281 1.00 82.50 106 SER A N 1
ATOM 794 C CA . SER A 1 106 ? 8.436 13.915 -5.259 1.00 82.50 106 SER A CA 1
ATOM 795 C C . SER A 1 106 ? 6.958 14.098 -4.899 1.00 82.50 106 SER A C 1
ATOM 797 O O . SER A 1 106 ? 6.666 14.404 -3.744 1.00 82.50 106 SER A O 1
ATOM 799 N N . SER A 1 107 ? 6.045 13.806 -5.831 1.00 82.44 107 SER A N 1
ATOM 800 C CA . SER A 1 107 ? 4.582 13.862 -5.679 1.00 82.44 107 SER A CA 1
ATOM 801 C C . SER A 1 107 ? 3.963 12.506 -5.308 1.00 82.44 107 SER A C 1
ATOM 803 O O . SER A 1 107 ? 2.802 12.219 -5.596 1.00 82.44 107 SER A O 1
ATOM 805 N N . LEU A 1 108 ? 4.765 11.632 -4.702 1.00 85.88 108 LEU A N 1
ATOM 806 C CA . LEU A 1 108 ? 4.393 10.258 -4.401 1.00 85.88 108 LEU A CA 1
ATOM 807 C C . LEU A 1 108 ? 3.278 10.185 -3.345 1.00 85.88 108 LEU A C 1
ATOM 809 O O . LEU A 1 108 ? 3.422 10.715 -2.239 1.00 85.88 108 LEU A O 1
ATOM 813 N N . ALA A 1 109 ? 2.211 9.461 -3.683 1.00 89.50 109 ALA A N 1
ATOM 814 C CA . ALA A 1 109 ? 1.154 9.062 -2.765 1.00 89.50 109 ALA A CA 1
ATOM 815 C C . ALA A 1 109 ? 1.241 7.552 -2.520 1.00 89.50 109 ALA A C 1
ATOM 817 O O . ALA A 1 109 ? 1.341 6.776 -3.471 1.00 89.50 109 ALA A O 1
ATOM 818 N N . HIS A 1 110 ? 1.211 7.130 -1.256 1.00 90.31 110 HIS A N 1
ATOM 819 C CA . HIS A 1 110 ? 1.056 5.718 -0.912 1.00 90.31 110 HIS A CA 1
ATOM 820 C C . HIS A 1 110 ? -0.367 5.460 -0.445 1.00 90.31 110 HIS A C 1
ATOM 822 O O . HIS A 1 110 ? -0.907 6.223 0.354 1.00 90.31 110 HIS A O 1
ATOM 828 N N . VAL A 1 111 ? -0.926 4.351 -0.915 1.00 91.38 111 VAL A N 1
ATOM 829 C CA . VAL A 1 111 ? -2.204 3.817 -0.460 1.00 91.38 111 VAL A CA 1
ATOM 830 C C . VAL A 1 111 ? -1.915 2.445 0.124 1.00 91.38 111 VAL A C 1
ATOM 832 O O . VAL A 1 111 ? -1.421 1.570 -0.585 1.00 91.38 111 VAL A O 1
ATOM 835 N N . ILE A 1 112 ? -2.160 2.276 1.419 1.00 89.62 112 ILE A N 1
ATOM 836 C CA . ILE A 1 112 ? -1.882 1.029 2.133 1.00 89.62 112 ILE A CA 1
ATOM 837 C C . ILE A 1 112 ? -3.199 0.519 2.701 1.00 89.62 112 ILE A C 1
ATOM 839 O O . ILE A 1 112 ? -3.854 1.215 3.472 1.00 89.62 112 ILE A O 1
ATOM 843 N N . ALA A 1 113 ? -3.601 -0.684 2.301 1.00 89.06 113 ALA A N 1
ATOM 844 C CA . ALA A 1 113 ? -4.789 -1.324 2.843 1.00 89.06 113 ALA A CA 1
ATOM 845 C C . ALA A 1 113 ? -4.447 -2.061 4.141 1.00 89.06 113 ALA A C 1
ATOM 847 O O . ALA A 1 113 ? -3.503 -2.848 4.189 1.00 89.06 113 ALA A O 1
ATOM 848 N N . HIS A 1 114 ? -5.247 -1.817 5.173 1.00 88.88 114 HIS A N 1
ATOM 849 C CA . HIS A 1 114 ? -5.133 -2.418 6.493 1.00 88.88 114 HIS A CA 1
ATOM 850 C C . HIS A 1 114 ? -6.431 -3.146 6.865 1.00 88.88 114 HIS A C 1
ATOM 852 O O . HIS A 1 114 ? -7.526 -2.663 6.542 1.00 88.88 114 HIS A O 1
ATOM 858 N N . PRO A 1 115 ? -6.341 -4.280 7.582 1.00 88.38 115 PRO A N 1
ATOM 859 C CA . PRO A 1 115 ? -7.515 -4.930 8.149 1.00 88.38 115 PRO A CA 1
ATOM 860 C C . PRO A 1 115 ? -8.139 -4.039 9.239 1.00 88.38 115 PRO A C 1
ATOM 862 O O . PRO A 1 115 ? -7.400 -3.476 10.055 1.00 88.38 115 PRO A O 1
ATOM 865 N N . PRO A 1 116 ? -9.477 -3.895 9.310 1.00 89.00 116 PRO A N 1
ATOM 866 C CA . PRO A 1 116 ? -10.120 -3.099 10.358 1.00 89.00 116 PRO A CA 1
ATOM 867 C C . PRO A 1 116 ? -9.762 -3.560 11.781 1.00 89.00 116 PRO A C 1
ATOM 869 O O . PRO A 1 116 ? -9.641 -2.743 12.694 1.00 89.00 116 PRO A O 1
ATOM 872 N N . GLU A 1 117 ? -9.516 -4.856 11.970 1.00 87.12 117 GLU A N 1
ATOM 873 C CA . GLU A 1 117 ? -9.125 -5.487 13.235 1.00 87.12 117 GLU A CA 1
ATOM 874 C C . GLU A 1 117 ? -7.882 -4.845 13.856 1.00 87.12 117 GLU A C 1
ATOM 876 O O . GLU A 1 117 ? -7.750 -4.823 15.080 1.00 87.12 117 GLU A O 1
ATOM 881 N N . LEU A 1 118 ? -7.002 -4.267 13.034 1.00 88.69 118 LEU A N 1
ATOM 882 C CA . LEU A 1 118 ? -5.837 -3.518 13.489 1.00 88.69 118 LEU A CA 1
ATOM 883 C C . LEU A 1 118 ? -6.232 -2.357 14.413 1.00 88.69 118 LEU A C 1
ATOM 885 O O . LEU A 1 118 ? -5.622 -2.157 15.463 1.00 88.69 118 LEU A O 1
ATOM 889 N N . LEU A 1 119 ? -7.274 -1.605 14.049 1.00 89.81 119 LEU A N 1
ATOM 890 C CA . LEU A 1 119 ? -7.753 -0.478 14.851 1.00 89.81 119 LEU A CA 1
ATOM 891 C C . LEU A 1 119 ? -8.417 -0.956 16.138 1.00 89.81 119 LEU A C 1
ATOM 893 O O . LEU A 1 119 ? -8.193 -0.369 17.200 1.00 89.81 119 LEU A O 1
ATOM 897 N N . SER A 1 120 ? -9.175 -2.052 16.062 1.00 87.81 120 SER A N 1
ATOM 898 C CA . SER A 1 120 ? -9.788 -2.660 17.243 1.00 87.81 120 SER A CA 1
ATOM 899 C C . SER A 1 120 ? -8.738 -3.144 18.234 1.00 87.81 120 SER A C 1
ATOM 901 O O . SER A 1 120 ? -8.832 -2.882 19.434 1.00 87.81 120 SER A O 1
ATOM 903 N N . HIS A 1 121 ? -7.684 -3.773 17.721 1.00 87.81 121 HIS A N 1
ATOM 904 C CA . HIS A 1 121 ? -6.567 -4.248 18.513 1.00 87.81 121 HIS A CA 1
ATOM 905 C C . HIS A 1 121 ? -5.813 -3.100 19.194 1.00 87.81 121 HIS A C 1
ATOM 907 O O . HIS A 1 121 ? -5.645 -3.124 20.415 1.00 87.81 121 HIS A O 1
ATOM 913 N N . LEU A 1 122 ? -5.434 -2.061 18.442 1.00 88.75 122 LEU A N 1
ATOM 914 C CA . LEU A 1 122 ? -4.736 -0.895 18.992 1.00 88.75 122 LEU A CA 1
ATOM 915 C C . LEU A 1 122 ? -5.564 -0.180 20.065 1.00 88.75 122 LEU A C 1
ATOM 917 O O . LEU A 1 122 ? -5.029 0.168 21.120 1.00 88.75 122 LEU A O 1
ATOM 921 N N . SER A 1 123 ? -6.872 -0.034 19.843 1.00 87.00 123 SER A N 1
ATOM 922 C CA . SER A 1 123 ? -7.781 0.516 20.849 1.00 87.00 123 SER A CA 1
ATOM 923 C C . SER A 1 123 ? -7.844 -0.354 22.102 1.00 87.00 123 SER A C 1
ATOM 925 O O . SER A 1 123 ? -7.913 0.189 23.200 1.00 87.00 123 SER A O 1
ATOM 927 N N . SER A 1 124 ? -7.861 -1.681 21.960 1.00 86.06 124 SER A N 1
ATOM 928 C CA . SER A 1 124 ? -7.988 -2.597 23.099 1.00 86.06 124 SER A CA 1
ATOM 929 C C . SER A 1 124 ? -6.727 -2.660 23.964 1.00 86.06 124 SER A C 1
ATOM 931 O O . SER A 1 124 ? -6.828 -2.700 25.186 1.00 86.06 124 SER A O 1
ATOM 933 N N . ILE A 1 125 ? -5.541 -2.638 23.346 1.00 86.44 125 ILE A N 1
ATOM 934 C CA . ILE A 1 125 ? -4.265 -2.789 24.056 1.00 86.44 125 ILE A CA 1
ATOM 935 C C . ILE A 1 125 ? -3.760 -1.456 24.589 1.00 86.44 125 ILE A C 1
ATOM 937 O O . ILE A 1 125 ? -3.330 -1.369 25.736 1.00 86.44 125 ILE A O 1
ATOM 941 N N . TYR A 1 126 ? -3.792 -0.417 23.757 1.00 82.81 126 TYR A N 1
ATOM 942 C CA . TYR A 1 126 ? -3.147 0.855 24.072 1.00 82.81 126 TYR A CA 1
ATOM 943 C C . TYR A 1 126 ? -4.134 1.927 24.525 1.00 82.81 126 TYR A C 1
ATOM 945 O O . TYR A 1 126 ? -3.731 3.074 24.709 1.00 82.81 126 TYR A O 1
ATOM 953 N N . MET A 1 127 ? -5.428 1.594 24.641 1.00 80.00 127 MET A N 1
ATOM 954 C CA . MET A 1 127 ? -6.508 2.544 24.956 1.00 80.00 127 MET A CA 1
ATOM 955 C C . MET A 1 127 ? -6.474 3.797 24.064 1.00 80.00 127 MET A C 1
ATOM 957 O O . MET A 1 127 ? -6.969 4.861 24.428 1.00 80.00 127 MET A O 1
ATOM 961 N N . THR A 1 128 ? -5.868 3.669 22.879 1.00 76.88 128 THR A N 1
ATOM 962 C CA . THR A 1 128 ? -5.625 4.764 21.948 1.00 76.88 128 THR A CA 1
ATOM 963 C C . THR A 1 128 ? -6.577 4.599 20.783 1.00 76.88 128 THR A C 1
ATOM 965 O O . THR A 1 128 ? -6.513 3.618 20.044 1.00 76.88 128 THR A O 1
ATOM 968 N N . LYS A 1 129 ? -7.484 5.560 20.630 1.00 74.56 129 LYS A N 1
ATOM 969 C CA . LYS A 1 129 ? -8.483 5.550 19.564 1.00 74.56 129 LYS A CA 1
ATOM 970 C C . LYS A 1 129 ? -8.041 6.453 18.430 1.00 74.56 129 LYS A C 1
ATOM 972 O O . LYS A 1 129 ? -7.478 7.522 18.663 1.00 74.56 129 LYS A O 1
ATOM 977 N N . TYR A 1 130 ? -8.336 6.033 17.209 1.00 79.12 130 TYR A N 1
ATOM 978 C CA . TYR A 1 130 ? -8.275 6.945 16.081 1.00 79.12 130 TYR A CA 1
ATOM 979 C C . TYR A 1 130 ? -9.380 7.993 16.236 1.00 79.12 130 TYR A C 1
ATOM 981 O O . TYR A 1 130 ? -10.541 7.630 16.427 1.00 79.12 130 TYR A O 1
ATOM 989 N N . ASP A 1 131 ? -9.023 9.275 16.166 1.00 77.38 131 ASP A N 1
ATOM 990 C CA . ASP A 1 131 ? -9.995 10.360 16.080 1.00 77.38 131 ASP A CA 1
ATOM 991 C C . ASP A 1 131 ? -9.875 11.030 14.705 1.00 77.38 131 ASP A C 1
ATOM 993 O O . ASP A 1 131 ? -8.842 11.639 14.428 1.00 77.38 131 ASP A O 1
ATOM 997 N N . PRO A 1 132 ? -10.896 10.933 13.834 1.00 70.25 132 PRO A N 1
ATOM 998 C CA . PRO A 1 132 ? -10.852 11.541 12.504 1.00 70.25 132 PRO A CA 1
ATOM 999 C C . PRO A 1 132 ? -10.763 13.076 12.524 1.00 70.25 132 PRO A C 1
ATOM 1001 O O . PRO A 1 132 ? -10.374 13.673 11.524 1.00 70.25 132 PRO A O 1
ATOM 1004 N N . SER A 1 133 ? -11.157 13.721 13.630 1.00 65.12 133 SER A N 1
ATOM 1005 C CA . SER A 1 133 ? -11.209 15.183 13.773 1.00 65.12 133 SER A CA 1
ATOM 1006 C C . SER A 1 133 ? -9.924 15.834 14.284 1.00 65.12 133 SER A C 1
ATOM 1008 O O . SER A 1 133 ? -9.825 17.059 14.245 1.00 65.12 133 SER A O 1
ATOM 1010 N N . SER A 1 134 ? -8.950 15.057 14.763 1.00 63.72 134 SER A N 1
ATOM 1011 C CA . SER A 1 134 ? -7.741 15.589 15.395 1.00 63.72 134 SER A CA 1
ATOM 1012 C C . SER A 1 134 ? -6.485 14.880 14.884 1.00 63.72 134 SER A C 1
ATOM 1014 O O . SER A 1 134 ? -6.499 13.656 14.723 1.00 63.72 134 SER A O 1
ATOM 1016 N N . PRO A 1 135 ? -5.372 15.603 14.644 1.00 65.50 135 PRO A N 1
ATOM 1017 C CA . PRO A 1 135 ? -4.082 14.984 14.377 1.00 65.50 135 PRO A CA 1
ATOM 1018 C C . PRO A 1 135 ? -3.607 14.256 15.640 1.00 65.50 135 PRO A C 1
ATOM 1020 O O . PRO A 1 135 ? -2.919 14.803 16.497 1.00 65.50 135 PRO A O 1
ATOM 1023 N N . ASN A 1 136 ? -4.013 12.997 15.782 1.00 77.31 136 ASN A N 1
ATOM 1024 C CA . ASN A 1 136 ? -3.675 12.197 16.946 1.00 77.31 136 ASN A CA 1
ATOM 1025 C C . ASN A 1 136 ? -2.246 11.644 16.800 1.00 77.31 136 ASN A C 1
ATOM 1027 O O . ASN A 1 136 ? -2.033 10.521 16.343 1.00 77.31 136 ASN A O 1
ATOM 1031 N N . GLU A 1 137 ? -1.245 12.450 17.167 1.00 83.25 137 GLU A N 1
ATOM 1032 C CA . GLU A 1 137 ? 0.174 12.063 17.120 1.00 83.25 137 GLU A CA 1
ATOM 1033 C C . GLU A 1 137 ? 0.456 10.785 17.923 1.00 83.25 137 GLU A C 1
ATOM 1035 O O . GLU A 1 137 ? 1.234 9.938 17.482 1.00 83.25 137 GLU A O 1
ATOM 1040 N N . LYS A 1 138 ? -0.231 10.603 19.061 1.00 84.88 138 LYS A N 1
ATOM 1041 C CA . LYS A 1 138 ? -0.144 9.383 19.883 1.00 84.88 138 LYS A CA 1
ATOM 1042 C C . LYS A 1 138 ? -0.684 8.159 19.146 1.00 84.88 138 LYS A C 1
ATOM 1044 O O . LYS A 1 138 ? -0.112 7.080 19.241 1.00 84.88 138 LYS A O 1
ATOM 1049 N N . PHE A 1 139 ? -1.768 8.315 18.389 1.00 89.38 139 PHE A N 1
ATOM 1050 C CA . PHE A 1 139 ? -2.270 7.242 17.538 1.00 89.38 139 PHE A CA 1
ATOM 1051 C C . PHE A 1 139 ? -1.245 6.876 16.468 1.00 89.38 139 PHE A C 1
ATOM 1053 O O . PHE A 1 139 ? -0.906 5.705 16.336 1.00 89.38 139 PHE A O 1
ATOM 1060 N N . TRP A 1 140 ? -0.707 7.854 15.736 1.00 89.44 140 TRP A N 1
ATOM 1061 C CA . TRP A 1 140 ? 0.238 7.580 14.652 1.00 89.44 140 TRP A CA 1
ATOM 1062 C C . TRP A 1 140 ? 1.563 6.990 15.142 1.00 89.44 140 TRP A C 1
ATOM 1064 O O . TRP A 1 140 ? 2.120 6.120 14.467 1.00 89.44 140 TRP A O 1
ATOM 1074 N N . SER A 1 141 ? 2.049 7.399 16.318 1.00 89.44 141 SER A N 1
ATOM 1075 C CA . SER A 1 141 ? 3.268 6.838 16.911 1.00 89.44 141 SER A CA 1
ATOM 1076 C C . SER A 1 141 ? 3.129 5.354 17.268 1.00 89.44 141 SER A C 1
ATOM 1078 O O . SER A 1 141 ? 4.124 4.632 17.230 1.00 89.44 141 SER A O 1
ATOM 1080 N N . LEU A 1 142 ? 1.907 4.879 17.533 1.00 90.00 142 LEU A N 1
ATOM 1081 C CA . LEU A 1 142 ? 1.597 3.466 17.768 1.00 90.00 142 LEU A CA 1
ATOM 1082 C C . LEU A 1 142 ? 1.215 2.728 16.478 1.00 90.00 142 LEU A C 1
ATOM 1084 O O . LEU A 1 142 ? 1.689 1.621 16.224 1.00 90.00 142 LEU A O 1
ATOM 1088 N N . PHE A 1 143 ? 0.386 3.349 15.640 1.00 90.94 143 PHE A N 1
ATOM 1089 C CA . PHE A 1 143 ? -0.156 2.751 14.424 1.00 90.94 143 PHE A CA 1
ATOM 1090 C C . PHE A 1 143 ? 0.933 2.448 13.396 1.00 90.94 143 PHE A C 1
ATOM 1092 O O . PHE A 1 143 ? 0.961 1.356 12.837 1.00 90.94 143 PHE A O 1
ATOM 1099 N N . ILE A 1 144 ? 1.861 3.377 13.148 1.00 89.94 144 ILE A N 1
ATOM 1100 C CA . ILE A 1 144 ? 2.896 3.222 12.113 1.00 89.94 144 ILE A CA 1
ATOM 1101 C C . ILE A 1 144 ? 3.830 2.028 12.374 1.00 89.94 144 ILE A C 1
ATOM 1103 O O . ILE A 1 144 ? 4.002 1.211 11.468 1.00 89.94 144 ILE A O 1
ATOM 1107 N N . PRO A 1 145 ? 4.479 1.888 13.547 1.00 89.94 145 PRO A N 1
ATOM 1108 C CA . PRO A 1 145 ? 5.363 0.749 13.776 1.00 89.94 145 PRO A CA 1
ATOM 1109 C C . PRO A 1 145 ? 4.596 -0.574 13.795 1.00 89.94 145 PRO A C 1
ATOM 1111 O O . PRO A 1 145 ? 5.124 -1.574 13.317 1.00 89.94 145 PRO A O 1
ATOM 1114 N N . PHE A 1 146 ? 3.356 -0.581 14.294 1.00 87.88 146 PHE A N 1
ATOM 1115 C CA . PHE A 1 146 ? 2.542 -1.791 14.347 1.00 87.88 146 PHE A CA 1
ATOM 1116 C C . PHE A 1 146 ? 2.087 -2.232 12.950 1.00 87.88 146 PHE A C 1
ATOM 1118 O O . PHE A 1 146 ? 2.332 -3.367 12.557 1.00 87.88 146 PHE A O 1
ATOM 1125 N N . SER A 1 147 ? 1.493 -1.328 12.168 1.00 87.69 147 SER A N 1
ATOM 1126 C CA . SER A 1 147 ? 0.984 -1.606 10.815 1.00 87.69 147 SER A CA 1
ATOM 1127 C C . SER A 1 147 ? 2.064 -2.085 9.838 1.00 87.69 147 SER A C 1
ATOM 1129 O O . SER A 1 147 ? 1.784 -2.852 8.923 1.00 87.69 147 SER A O 1
ATOM 1131 N N . ARG A 1 148 ? 3.324 -1.685 10.048 1.00 85.81 148 ARG A N 1
ATOM 1132 C CA . ARG A 1 148 ? 4.472 -2.147 9.248 1.00 85.81 148 ARG A CA 1
ATOM 1133 C C . ARG A 1 148 ? 4.926 -3.566 9.579 1.00 85.81 148 ARG A C 1
ATOM 1135 O O . ARG A 1 148 ? 5.644 -4.170 8.785 1.00 85.81 148 ARG A O 1
ATOM 1142 N N . ARG A 1 149 ? 4.544 -4.107 10.737 1.00 86.25 149 ARG A N 1
ATOM 1143 C CA . ARG A 1 149 ? 4.829 -5.495 11.113 1.00 86.25 149 ARG A CA 1
ATOM 1144 C C . ARG A 1 149 ? 3.733 -6.381 10.535 1.00 86.25 149 ARG A C 1
ATOM 1146 O O . ARG A 1 149 ? 2.812 -6.777 11.241 1.00 86.25 149 ARG A O 1
ATOM 1153 N N . THR A 1 150 ? 3.856 -6.699 9.248 1.00 77.75 150 THR A N 1
ATOM 1154 C CA . THR A 1 150 ? 2.865 -7.496 8.499 1.00 77.75 150 THR A CA 1
ATOM 1155 C C . THR A 1 150 ? 2.486 -8.787 9.218 1.00 77.75 150 THR A C 1
ATOM 1157 O O . THR A 1 150 ? 1.308 -9.078 9.339 1.00 77.75 150 THR A O 1
ATOM 1160 N N . TYR A 1 151 ? 3.448 -9.486 9.829 1.00 83.31 151 TYR A N 1
ATOM 1161 C CA . TYR A 1 151 ? 3.178 -10.688 10.627 1.00 83.31 151 TYR A CA 1
ATOM 1162 C C . TYR A 1 151 ? 2.196 -10.467 11.795 1.00 83.31 151 TYR A C 1
ATOM 1164 O O . TYR A 1 151 ? 1.412 -11.358 12.117 1.00 83.31 151 TYR A O 1
ATOM 1172 N N . GLU A 1 152 ? 2.224 -9.307 12.458 1.00 82.81 152 GLU A N 1
ATOM 1173 C CA . GLU A 1 152 ? 1.279 -9.009 13.542 1.00 82.81 152 GLU A CA 1
ATOM 1174 C C . GLU A 1 152 ? -0.128 -8.770 12.993 1.00 82.81 152 GLU A C 1
ATOM 1176 O O . GLU A 1 152 ? -1.087 -9.318 13.535 1.00 82.81 152 GLU A O 1
ATOM 1181 N N . ALA A 1 153 ? -0.245 -8.016 11.896 1.00 80.12 153 ALA A N 1
ATOM 1182 C CA . ALA A 1 153 ? -1.514 -7.814 11.202 1.00 80.12 153 ALA A CA 1
ATOM 1183 C C . ALA A 1 153 ? -2.082 -9.145 10.677 1.00 80.12 153 ALA A C 1
ATOM 1185 O O . ALA A 1 153 ? -3.241 -9.465 10.936 1.00 80.12 153 ALA A O 1
ATOM 1186 N N . ASP A 1 154 ? -1.243 -9.969 10.050 1.00 82.81 154 ASP A N 1
ATOM 1187 C CA . ASP A 1 154 ? -1.597 -11.305 9.573 1.00 82.81 154 ASP A CA 1
ATOM 1188 C C . ASP A 1 154 ? -2.069 -12.188 10.727 1.00 82.81 154 ASP A C 1
ATOM 1190 O O . ASP A 1 154 ? -3.065 -12.889 10.604 1.00 82.81 154 ASP A O 1
ATOM 1194 N N . LYS A 1 155 ? -1.412 -12.141 11.890 1.00 85.31 155 LYS A N 1
ATOM 1195 C CA . LYS A 1 155 ? -1.845 -12.907 13.063 1.00 85.31 155 LYS A CA 1
ATOM 1196 C C . LYS A 1 155 ? -3.233 -12.477 13.550 1.00 85.31 155 LYS A C 1
ATOM 1198 O O . LYS A 1 155 ? -4.014 -13.339 13.949 1.00 85.31 155 LYS A O 1
ATOM 1203 N N . LEU A 1 156 ? -3.560 -11.185 13.520 1.00 83.62 156 LEU A N 1
ATOM 1204 C CA . LEU A 1 156 ? -4.895 -10.701 13.899 1.00 83.62 156 LEU A CA 1
ATOM 1205 C C . LEU A 1 156 ? -5.983 -11.227 12.960 1.00 83.62 156 LEU A C 1
ATOM 1207 O O . LEU A 1 156 ? -7.087 -11.519 13.408 1.00 83.62 156 LEU A O 1
ATOM 1211 N N . VAL A 1 157 ? -5.661 -11.390 11.679 1.00 81.50 157 VAL A N 1
ATOM 1212 C CA . VAL A 1 157 ? -6.609 -11.867 10.668 1.00 81.50 157 VAL A CA 1
ATOM 1213 C C . VAL A 1 157 ? -6.663 -13.397 10.614 1.00 81.50 157 VAL A C 1
ATOM 1215 O O . VAL A 1 157 ? -7.742 -13.966 10.502 1.00 81.50 157 VAL A O 1
ATOM 1218 N N . TYR A 1 158 ? -5.530 -14.087 10.722 1.00 81.12 158 TYR A N 1
ATOM 1219 C CA . TYR A 1 158 ? -5.388 -15.513 10.401 1.00 81.12 158 TYR A CA 1
ATOM 1220 C C . TYR A 1 158 ? -5.155 -16.440 11.591 1.00 81.12 158 TYR A C 1
ATOM 1222 O O . TYR A 1 158 ? -5.016 -17.652 11.407 1.00 81.12 158 TYR A O 1
ATOM 1230 N N . SER A 1 159 ? -5.070 -15.910 12.810 1.00 80.62 159 SER A N 1
ATOM 1231 C CA . SER A 1 159 ? -5.039 -16.768 13.996 1.00 80.62 159 SER A CA 1
ATOM 1232 C C . SER A 1 159 ? -6.362 -17.520 14.177 1.00 80.62 159 SER A C 1
ATOM 1234 O O . SER A 1 159 ? -7.359 -17.221 13.525 1.00 80.62 159 SER A O 1
ATOM 1236 N N . ALA A 1 160 ? -6.378 -18.509 15.076 1.00 76.19 160 ALA A N 1
ATOM 1237 C CA . ALA A 1 160 ? -7.589 -19.268 15.400 1.00 76.19 160 ALA A CA 1
ATOM 1238 C C . ALA A 1 160 ? -8.764 -18.373 15.843 1.00 76.19 160 ALA A C 1
ATOM 1240 O O . ALA A 1 160 ? -9.916 -18.736 15.624 1.00 76.19 160 ALA A O 1
ATOM 1241 N N . ASP A 1 161 ? -8.450 -17.205 16.411 1.00 72.62 161 ASP A N 1
ATOM 1242 C CA . ASP A 1 161 ? -9.411 -16.197 16.863 1.00 72.62 161 ASP A CA 1
ATOM 1243 C C . ASP A 1 161 ? -9.563 -15.028 15.863 1.00 72.62 161 ASP A C 1
ATOM 1245 O O . ASP A 1 161 ? -10.244 -14.045 16.153 1.00 72.62 161 ASP A O 1
ATOM 1249 N N . GLY A 1 162 ? -8.897 -15.102 14.706 1.00 71.06 162 GLY A N 1
ATOM 1250 C CA . GLY A 1 162 ? -8.906 -14.065 13.678 1.00 71.06 162 GLY A CA 1
ATOM 1251 C C . GLY A 1 162 ? -10.137 -14.117 12.770 1.00 71.06 162 GLY A C 1
ATOM 1252 O O . GLY A 1 162 ? -10.835 -15.127 12.681 1.00 71.06 162 GLY A O 1
ATOM 1253 N N . SER A 1 163 ? -10.409 -13.017 12.064 1.00 66.31 163 SER A N 1
ATOM 1254 C CA . SER A 1 163 ? -11.584 -12.885 11.185 1.00 66.31 163 SER A CA 1
ATOM 1255 C C . SER A 1 163 ? -11.490 -13.664 9.864 1.00 66.31 163 SER A C 1
ATOM 1257 O O . SER A 1 163 ? -12.490 -13.826 9.163 1.00 66.31 163 SER A O 1
ATOM 1259 N N . GLY A 1 164 ? -10.304 -14.166 9.513 1.00 60.06 164 GLY A N 1
ATOM 1260 C CA . GLY A 1 164 ? -10.058 -15.073 8.394 1.00 60.06 164 GLY A CA 1
ATOM 1261 C C . GLY A 1 164 ? -10.044 -14.435 7.000 1.00 60.06 164 GLY A C 1
ATOM 1262 O O . GLY A 1 164 ? -10.144 -15.172 6.019 1.00 60.06 164 GLY A O 1
ATOM 1263 N N . SER A 1 165 ? -9.932 -13.106 6.861 1.00 56.25 165 SER A N 1
ATOM 1264 C CA . SER A 1 165 ? -10.054 -12.428 5.556 1.00 56.25 165 SER A CA 1
ATOM 1265 C C . SER A 1 165 ? -8.940 -11.425 5.230 1.00 56.25 165 SER A C 1
ATOM 1267 O O . SER A 1 165 ? -8.871 -10.353 5.819 1.00 56.25 165 SER A O 1
ATOM 1269 N N . ASN A 1 166 ? -8.139 -11.714 4.193 1.00 46.41 166 ASN A N 1
ATOM 1270 C CA . ASN A 1 166 ? -7.106 -10.798 3.667 1.00 46.41 166 ASN A CA 1
ATOM 1271 C C . ASN A 1 166 ? -7.636 -9.697 2.732 1.00 46.41 166 ASN A C 1
ATOM 1273 O O . ASN A 1 166 ? -6.857 -8.915 2.198 1.00 46.41 166 ASN A O 1
ATOM 1277 N N . GLY A 1 167 ? -8.945 -9.671 2.463 1.00 50.91 167 GLY A N 1
ATOM 1278 C CA . GLY A 1 167 ? -9.576 -8.749 1.507 1.00 50.91 167 GLY A CA 1
ATOM 1279 C C . GLY A 1 167 ? -10.430 -7.672 2.169 1.00 50.91 167 GLY A C 1
ATOM 1280 O O . GLY A 1 167 ? -11.375 -7.181 1.551 1.00 50.91 167 GLY A O 1
ATOM 1281 N N . GLY A 1 168 ? -10.150 -7.383 3.439 1.00 56.41 168 GLY A N 1
ATOM 1282 C CA . GLY A 1 168 ? -11.072 -6.708 4.340 1.00 56.41 168 GLY A CA 1
ATOM 1283 C C . GLY A 1 168 ? -11.938 -7.702 5.109 1.00 56.41 168 GLY A C 1
ATOM 1284 O O . GLY A 1 168 ? -12.264 -8.779 4.601 1.00 56.41 168 GLY A O 1
ATOM 1285 N N . ALA A 1 169 ? -12.290 -7.358 6.345 1.00 55.91 169 ALA A N 1
ATOM 1286 C CA . ALA A 1 169 ? -13.151 -8.161 7.197 1.00 55.91 169 ALA A CA 1
ATOM 1287 C C . ALA A 1 169 ? -14.450 -8.473 6.443 1.00 55.91 169 ALA A C 1
ATOM 1289 O O . ALA A 1 169 ? -15.127 -7.561 5.957 1.00 55.91 169 ALA A O 1
ATOM 1290 N N . TRP A 1 170 ? -14.792 -9.757 6.307 1.00 64.50 170 TRP A N 1
ATOM 1291 C CA . TRP A 1 170 ? -16.123 -10.120 5.840 1.00 64.50 170 TRP A CA 1
ATOM 1292 C C . TRP A 1 170 ? -17.093 -9.882 6.987 1.00 64.50 170 TRP A C 1
ATOM 1294 O O . TRP A 1 170 ? -17.186 -10.679 7.918 1.00 64.50 170 TRP A O 1
ATOM 1304 N N . CYS A 1 171 ? -17.809 -8.768 6.934 1.00 63.56 171 CYS A N 1
ATOM 1305 C CA . CYS A 1 171 ? -18.809 -8.449 7.935 1.00 63.56 171 CYS A CA 1
ATOM 1306 C C . CYS A 1 171 ? -20.138 -9.080 7.547 1.00 63.56 171 CYS A C 1
ATOM 1308 O O . CYS A 1 171 ? -20.674 -8.834 6.462 1.00 63.56 171 CYS A O 1
ATOM 1310 N N . GLU A 1 172 ? -20.678 -9.887 8.454 1.00 69.88 172 GLU A N 1
ATOM 1311 C CA . GLU A 1 172 ? -22.008 -10.459 8.311 1.00 69.88 172 GLU A CA 1
ATOM 1312 C C . GLU A 1 172 ? -23.050 -9.441 8.762 1.00 69.88 172 GLU A C 1
ATOM 1314 O O . GLU A 1 172 ? -23.094 -9.042 9.926 1.00 69.88 172 GLU A O 1
ATOM 1319 N N . HIS A 1 173 ? -23.921 -9.040 7.844 1.00 69.44 173 HIS A N 1
ATOM 1320 C CA . HIS A 1 173 ? -25.062 -8.197 8.149 1.00 69.44 173 HIS A CA 1
ATOM 1321 C C . HIS A 1 173 ? -26.353 -8.908 7.744 1.00 69.44 173 HIS A C 1
ATOM 1323 O O . HIS A 1 173 ? -26.508 -9.363 6.611 1.00 69.44 173 HIS A O 1
ATOM 1329 N N . TRP A 1 174 ? -27.294 -9.031 8.678 1.00 69.75 174 TRP A N 1
ATOM 1330 C CA . TRP A 1 174 ? -28.573 -9.689 8.424 1.00 69.75 174 TRP A CA 1
ATOM 1331 C C . TRP A 1 174 ? -29.608 -8.662 7.978 1.00 69.75 174 TRP A C 1
ATOM 1333 O O . TRP A 1 174 ? -30.111 -7.881 8.782 1.00 69.75 174 TRP A O 1
ATOM 1343 N N . VAL A 1 175 ? -29.974 -8.695 6.697 1.00 71.12 175 VAL A N 1
ATOM 1344 C CA . VAL A 1 175 ? -31.018 -7.830 6.136 1.00 71.12 175 VAL A CA 1
ATOM 1345 C C . VAL A 1 175 ? -32.242 -8.679 5.835 1.00 71.12 175 VAL A C 1
ATOM 1347 O O . VAL A 1 175 ? -32.213 -9.540 4.959 1.00 71.12 175 VAL A O 1
ATOM 1350 N N . ARG A 1 176 ? -33.341 -8.434 6.560 1.00 74.75 176 ARG A N 1
ATOM 1351 C CA . ARG A 1 176 ? -34.634 -9.126 6.366 1.00 74.75 176 ARG A CA 1
ATOM 1352 C C . ARG A 1 176 ? -34.523 -10.660 6.398 1.00 74.75 176 ARG A C 1
ATOM 1354 O O . ARG A 1 176 ? -35.177 -11.346 5.621 1.00 74.75 176 ARG A O 1
ATOM 1361 N N . GLY A 1 177 ? -33.684 -11.191 7.287 1.00 76.06 177 GLY A N 1
ATOM 1362 C CA . GLY A 1 177 ? -33.478 -12.636 7.434 1.00 76.06 177 GLY A CA 1
ATOM 1363 C C . GLY A 1 177 ? -32.519 -13.259 6.415 1.00 76.06 177 GLY A C 1
ATOM 1364 O O . GLY A 1 177 ? -32.283 -14.459 6.493 1.00 76.06 177 GLY A O 1
ATOM 1365 N N . ASN A 1 178 ? -31.922 -12.468 5.518 1.00 69.94 178 ASN A N 1
ATOM 1366 C CA . ASN A 1 178 ? -30.851 -12.922 4.635 1.00 69.94 178 ASN A CA 1
ATOM 1367 C C . ASN A 1 178 ? -29.493 -12.433 5.137 1.00 69.94 178 ASN A C 1
ATOM 1369 O O . ASN A 1 178 ? -29.325 -11.258 5.470 1.00 69.94 178 ASN A O 1
ATOM 1373 N N . LYS A 1 179 ? -28.518 -13.341 5.141 1.00 76.88 179 LYS A N 1
ATOM 1374 C CA . LYS A 1 179 ? -27.120 -13.041 5.435 1.00 76.88 179 LYS A CA 1
ATOM 1375 C C . LYS A 1 179 ? -26.488 -12.334 4.237 1.00 76.88 179 LYS A C 1
ATOM 1377 O O . LYS A 1 179 ? -26.391 -12.912 3.156 1.00 76.88 179 LYS A O 1
ATOM 1382 N N . VAL A 1 180 ? -26.069 -11.092 4.437 1.00 74.25 180 VAL A N 1
ATOM 1383 C CA . VAL A 1 180 ? -25.318 -10.291 3.469 1.00 74.25 180 VAL A CA 1
ATOM 1384 C C . VAL A 1 180 ? -23.885 -10.182 3.969 1.00 74.25 180 VAL A C 1
ATOM 1386 O O . VAL A 1 180 ? -23.652 -9.896 5.141 1.00 74.25 180 VAL A O 1
ATOM 1389 N N . LEU A 1 181 ? -22.931 -10.449 3.085 1.00 72.81 181 LEU A N 1
ATOM 1390 C CA . LEU A 1 181 ? -21.509 -10.319 3.371 1.00 72.81 181 LEU A CA 1
ATOM 1391 C C . LEU A 1 181 ? -21.007 -9.015 2.759 1.00 72.81 181 LEU A C 1
ATOM 1393 O O . LEU A 1 181 ? -21.187 -8.785 1.562 1.00 72.81 181 LEU A O 1
ATOM 1397 N N . HIS A 1 182 ? -20.385 -8.174 3.577 1.00 75.69 182 HIS A N 1
ATOM 1398 C CA . HIS A 1 182 ? -19.702 -6.965 3.127 1.00 75.69 182 HIS A CA 1
ATOM 1399 C C . HIS A 1 182 ? -18.199 -7.125 3.292 1.00 75.69 182 HIS A C 1
ATOM 1401 O O . HIS A 1 182 ? -17.765 -7.750 4.254 1.00 75.69 182 HIS A O 1
ATOM 1407 N N . ARG A 1 183 ? -17.416 -6.554 2.378 1.00 84.00 183 ARG A N 1
ATOM 1408 C CA . ARG A 1 183 ? -15.965 -6.418 2.563 1.00 84.00 183 ARG A CA 1
ATOM 1409 C C . ARG A 1 183 ? -15.679 -5.061 3.171 1.00 84.00 183 ARG A C 1
ATOM 1411 O O . ARG A 1 183 ? -16.099 -4.062 2.600 1.00 84.00 183 ARG A O 1
ATOM 1418 N N . GLU A 1 184 ? -14.986 -5.015 4.297 1.00 87.75 184 GLU A N 1
ATOM 1419 C CA . GLU A 1 184 ? -14.598 -3.753 4.930 1.00 87.75 184 GLU A CA 1
ATOM 1420 C C . GLU A 1 184 ? -13.088 -3.702 5.147 1.00 87.75 184 GLU A C 1
ATOM 1422 O O . GLU A 1 184 ? -12.507 -4.622 5.714 1.00 87.75 184 GLU A O 1
ATOM 1427 N N . PHE A 1 185 ? -12.435 -2.633 4.704 1.00 90.00 185 PHE A N 1
ATOM 1428 C CA . PHE A 1 185 ? -11.012 -2.400 4.954 1.00 90.00 185 PHE A CA 1
ATOM 1429 C C . PHE A 1 185 ? -10.746 -0.923 5.224 1.00 90.00 185 PHE A C 1
ATOM 1431 O O . PHE A 1 185 ? -11.582 -0.058 4.958 1.00 90.00 185 PHE A O 1
ATOM 1438 N N . VAL A 1 186 ? -9.578 -0.641 5.793 1.00 91.62 186 VAL A N 1
ATOM 1439 C CA . VAL A 1 186 ? -9.124 0.718 6.086 1.00 91.62 186 VAL A CA 1
ATOM 1440 C C . VAL A 1 186 ? -7.985 1.054 5.137 1.00 91.62 186 VAL A C 1
ATOM 1442 O O . VAL A 1 186 ? -7.041 0.282 5.013 1.00 91.62 186 VAL A O 1
ATOM 1445 N N . LEU A 1 187 ? -8.054 2.200 4.471 1.00 92.81 187 LEU A N 1
ATOM 1446 C CA . LEU A 1 187 ? -6.962 2.721 3.660 1.00 92.81 187 LEU A CA 1
ATOM 1447 C C . LEU A 1 187 ? -6.190 3.769 4.445 1.00 92.81 187 LEU A C 1
ATOM 1449 O O . LEU A 1 187 ? -6.753 4.768 4.874 1.00 92.81 187 LEU A O 1
ATOM 1453 N N . GLU A 1 188 ? -4.890 3.560 4.589 1.00 92.75 188 GLU A N 1
ATOM 1454 C CA . GLU A 1 188 ? -3.955 4.606 4.967 1.00 92.75 188 GLU A CA 1
ATOM 1455 C C . GLU A 1 188 ? -3.473 5.323 3.708 1.00 92.75 188 GLU A C 1
ATOM 1457 O O . GLU A 1 188 ? -2.831 4.728 2.837 1.00 92.75 188 GLU A O 1
ATOM 1462 N N . LEU A 1 189 ? -3.766 6.618 3.637 1.00 91.94 189 LEU A N 1
ATOM 1463 C CA . LEU A 1 189 ? -3.248 7.509 2.612 1.00 91.94 189 LEU A CA 1
ATOM 1464 C C . LEU A 1 189 ? -2.034 8.240 3.172 1.00 91.94 189 LEU A C 1
ATOM 1466 O O . LEU A 1 189 ? -2.114 8.895 4.209 1.00 91.94 189 LEU A O 1
ATOM 1470 N N . VAL A 1 190 ? -0.904 8.135 2.478 1.00 90.56 190 VAL A N 1
ATOM 1471 C CA . VAL A 1 190 ? 0.333 8.844 2.815 1.00 90.56 190 VAL A CA 1
ATOM 1472 C C . VAL A 1 190 ? 0.677 9.761 1.658 1.00 90.56 190 VAL A C 1
ATOM 1474 O O . VAL A 1 190 ? 1.147 9.302 0.617 1.00 90.56 190 VAL A O 1
ATOM 1477 N N . ILE A 1 191 ? 0.455 11.058 1.840 1.00 88.94 191 ILE A N 1
ATOM 1478 C CA . ILE A 1 191 ? 0.663 12.064 0.799 1.00 88.94 191 ILE A CA 1
ATOM 1479 C C . ILE A 1 191 ? 1.874 12.910 1.177 1.00 88.94 191 ILE A C 1
ATOM 1481 O O . ILE A 1 191 ? 1.981 13.432 2.288 1.00 88.94 191 ILE A O 1
ATOM 1485 N N . ARG A 1 192 ? 2.821 13.046 0.248 1.00 83.06 192 ARG A N 1
ATOM 1486 C CA . ARG A 1 192 ? 3.940 13.979 0.393 1.00 83.06 192 ARG A CA 1
ATOM 1487 C C . ARG A 1 192 ? 3.575 15.289 -0.281 1.00 83.06 192 ARG A C 1
ATOM 1489 O O . ARG A 1 192 ? 3.328 15.316 -1.482 1.00 83.06 192 ARG A O 1
ATOM 1496 N N . THR A 1 193 ? 3.554 16.375 0.485 1.00 75.44 193 THR A N 1
ATOM 1497 C CA . THR A 1 193 ? 3.299 17.703 -0.076 1.00 75.44 193 THR A CA 1
ATOM 1498 C C . THR A 1 193 ? 4.597 18.333 -0.575 1.00 75.44 193 THR A C 1
ATOM 1500 O O . THR A 1 193 ? 5.635 18.323 0.098 1.00 75.44 193 THR A O 1
ATOM 1503 N N . GLU A 1 194 ? 4.547 18.885 -1.786 1.00 66.56 194 GLU A N 1
ATOM 1504 C CA . GLU A 1 194 ? 5.651 19.649 -2.357 1.00 66.56 194 GLU A CA 1
ATOM 1505 C C . GLU A 1 194 ? 5.595 21.095 -1.840 1.00 66.56 194 GLU A C 1
ATOM 1507 O O . GLU A 1 194 ? 4.653 21.839 -2.101 1.00 66.56 194 GLU A O 1
ATOM 1512 N N . GLY A 1 195 ? 6.607 21.504 -1.068 1.00 64.19 195 GLY A N 1
ATOM 1513 C CA . GLY A 1 195 ? 6.689 22.842 -0.480 1.00 64.19 195 GLY A CA 1
ATOM 1514 C C . GLY A 1 195 ? 8.029 23.113 0.210 1.00 64.19 195 GLY A C 1
ATOM 1515 O O . GLY A 1 195 ? 8.889 22.235 0.300 1.00 64.19 195 GLY A O 1
ATOM 1516 N N . ARG A 1 196 ? 8.223 24.342 0.725 1.00 59.91 196 ARG A N 1
ATOM 1517 C CA . ARG A 1 196 ? 9.462 24.754 1.434 1.00 59.91 196 ARG A CA 1
ATOM 1518 C C . ARG A 1 196 ? 9.781 23.882 2.654 1.00 59.91 196 ARG A C 1
ATOM 1520 O O . ARG A 1 196 ? 10.944 23.769 3.030 1.00 59.91 196 ARG A O 1
ATOM 1527 N N . ARG A 1 197 ? 8.763 23.272 3.262 1.00 66.88 197 ARG A N 1
ATOM 1528 C CA . ARG A 1 197 ? 8.897 22.198 4.248 1.00 66.88 197 ARG A CA 1
ATOM 1529 C C . ARG A 1 197 ? 8.225 20.969 3.649 1.00 66.88 197 ARG A C 1
ATOM 1531 O O . ARG A 1 197 ? 7.040 21.023 3.346 1.00 66.88 197 ARG A O 1
ATOM 1538 N N . ARG A 1 198 ? 8.994 19.901 3.427 1.00 68.00 198 ARG A N 1
ATOM 1539 C CA . ARG A 1 198 ? 8.448 18.602 3.017 1.00 68.00 198 ARG A CA 1
ATOM 1540 C C . ARG A 1 198 ? 7.666 18.044 4.201 1.00 68.00 198 ARG A C 1
ATOM 1542 O O . ARG A 1 198 ? 8.287 17.636 5.181 1.00 68.00 198 ARG A O 1
ATOM 1549 N N . THR A 1 199 ? 6.343 18.044 4.113 1.00 79.25 199 THR A N 1
ATOM 1550 C CA . THR A 1 199 ? 5.471 17.482 5.149 1.00 79.25 199 THR A CA 1
ATOM 1551 C C . THR A 1 199 ? 4.839 16.199 4.621 1.00 79.25 199 THR A C 1
ATOM 1553 O O . THR A 1 199 ? 4.446 16.119 3.456 1.00 79.25 199 THR A O 1
ATOM 1556 N N . ILE A 1 200 ? 4.787 15.175 5.473 1.00 85.38 200 ILE A N 1
ATOM 1557 C CA . ILE A 1 200 ? 4.067 13.931 5.197 1.00 85.38 200 ILE A CA 1
ATOM 1558 C C . ILE A 1 200 ? 2.706 14.058 5.867 1.00 85.38 200 ILE A C 1
ATOM 1560 O O . ILE A 1 200 ? 2.638 14.154 7.090 1.00 85.38 200 ILE A O 1
ATOM 1564 N N . GLU A 1 201 ? 1.649 14.057 5.069 1.00 88.12 201 GLU A N 1
ATOM 1565 C CA . GLU A 1 201 ? 0.276 13.993 5.550 1.00 88.12 201 GLU A CA 1
ATOM 1566 C C . GLU A 1 201 ? -0.180 12.533 5.573 1.00 88.12 201 GLU A C 1
ATOM 1568 O O . GLU A 1 201 ? 0.126 11.762 4.657 1.00 88.12 201 GLU A O 1
ATOM 1573 N N . ARG A 1 202 ? -0.869 12.145 6.649 1.00 89.38 202 ARG A N 1
ATOM 1574 C CA . ARG A 1 202 ? -1.448 10.812 6.810 1.00 89.38 202 ARG A CA 1
ATOM 1575 C C . ARG A 1 202 ? -2.914 10.921 7.176 1.00 89.38 202 ARG A C 1
ATOM 1577 O O . ARG A 1 202 ? -3.263 11.671 8.087 1.00 89.38 202 ARG A O 1
ATOM 1584 N N . SER A 1 203 ? -3.745 10.125 6.524 1.00 90.88 203 SER A N 1
ATOM 1585 C CA . SER A 1 203 ? -5.162 9.987 6.855 1.00 90.88 203 SER A CA 1
ATOM 1586 C C . SER A 1 203 ? -5.603 8.530 6.742 1.00 90.88 203 SER A C 1
ATOM 1588 O O . SER A 1 203 ? -4.947 7.721 6.081 1.00 90.88 203 SER A O 1
ATOM 1590 N N . LEU A 1 204 ? -6.694 8.192 7.434 1.00 92.56 204 LEU A N 1
ATOM 1591 C CA . LEU A 1 204 ? -7.355 6.899 7.308 1.00 92.56 204 LEU A CA 1
ATOM 1592 C C . LEU A 1 204 ? -8.733 7.084 6.677 1.00 92.56 204 LEU A C 1
ATOM 1594 O O . LEU A 1 204 ? -9.530 7.899 7.144 1.00 92.56 204 LEU A O 1
ATOM 1598 N N . GLU A 1 205 ? -9.032 6.284 5.663 1.00 91.94 205 GLU A N 1
ATOM 1599 C CA . GLU A 1 205 ? -10.343 6.213 5.025 1.00 91.94 205 GLU A CA 1
ATOM 1600 C C . GLU A 1 205 ? -10.942 4.818 5.189 1.00 91.94 205 GLU A C 1
ATOM 1602 O O . GLU A 1 205 ? -10.236 3.811 5.139 1.00 91.94 205 GLU A O 1
ATOM 1607 N N . GLY A 1 206 ? -12.257 4.742 5.393 1.00 92.00 206 GLY A N 1
ATOM 1608 C CA . GLY A 1 206 ? -12.965 3.469 5.407 1.00 92.00 206 GLY A CA 1
ATOM 1609 C C . GLY A 1 206 ? -13.387 3.081 3.997 1.00 92.00 206 GLY A C 1
ATOM 1610 O O . GLY A 1 206 ? -13.792 3.927 3.205 1.00 92.00 206 GLY A O 1
ATOM 1611 N N . TRP A 1 207 ? -13.341 1.797 3.680 1.00 92.12 207 TRP A N 1
ATOM 1612 C CA . TRP A 1 207 ? -13.881 1.265 2.436 1.00 92.12 207 TRP A CA 1
ATOM 1613 C C . TRP A 1 207 ? -14.824 0.118 2.735 1.00 92.12 207 TRP A C 1
ATOM 1615 O O . TRP A 1 207 ? -14.517 -0.763 3.536 1.00 92.12 207 TRP A O 1
ATOM 1625 N N . LYS A 1 208 ? -15.991 0.157 2.093 1.00 89.31 208 LYS A N 1
ATOM 1626 C CA . LYS A 1 208 ? -17.035 -0.852 2.225 1.00 89.31 208 LYS A CA 1
ATOM 1627 C C . LYS A 1 208 ? -17.444 -1.327 0.840 1.00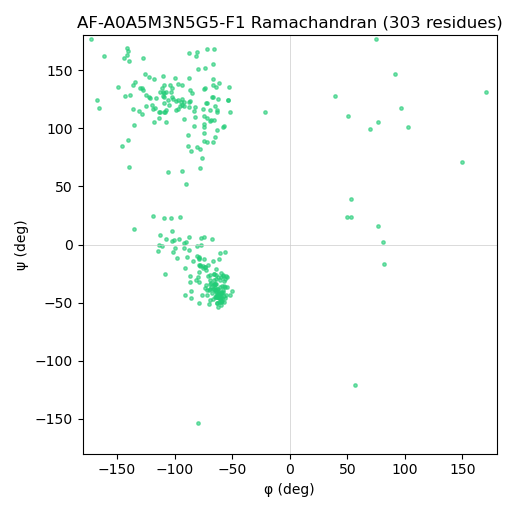 89.31 208 LYS A C 1
ATOM 1629 O O . LYS A 1 208 ? -18.071 -0.595 0.074 1.00 89.31 208 LYS A O 1
ATOM 1634 N N . ASN A 1 209 ? -17.125 -2.580 0.545 1.00 85.00 209 ASN A N 1
ATOM 1635 C CA . ASN A 1 209 ? -17.176 -3.173 -0.785 1.00 85.00 209 ASN A CA 1
ATOM 1636 C C . ASN A 1 209 ? -16.307 -2.345 -1.747 1.00 85.00 209 ASN A C 1
ATOM 1638 O O . ASN A 1 209 ? -15.127 -2.152 -1.473 1.00 85.00 209 ASN A O 1
ATOM 1642 N N . ASP A 1 210 ? -16.900 -1.805 -2.812 1.00 84.75 210 ASP A N 1
ATOM 1643 C CA . ASP A 1 210 ? -16.200 -1.023 -3.837 1.00 84.75 210 ASP A CA 1
ATOM 1644 C C . ASP A 1 210 ? -16.432 0.491 -3.681 1.00 84.75 210 ASP A C 1
ATOM 1646 O O . ASP A 1 210 ? -16.343 1.253 -4.648 1.00 84.75 210 ASP A O 1
ATOM 1650 N N . HIS A 1 211 ? -16.792 0.938 -2.471 1.00 87.69 211 HIS A N 1
ATOM 1651 C CA . HIS A 1 211 ? -17.127 2.333 -2.207 1.00 87.69 211 HIS A CA 1
ATOM 1652 C C . HIS A 1 211 ? -16.373 2.904 -0.998 1.00 87.69 211 HIS A C 1
ATOM 1654 O O . HIS A 1 211 ? -16.356 2.275 0.069 1.00 87.69 211 HIS A O 1
ATOM 1660 N N . PRO A 1 212 ? -15.810 4.122 -1.128 1.00 91.56 212 P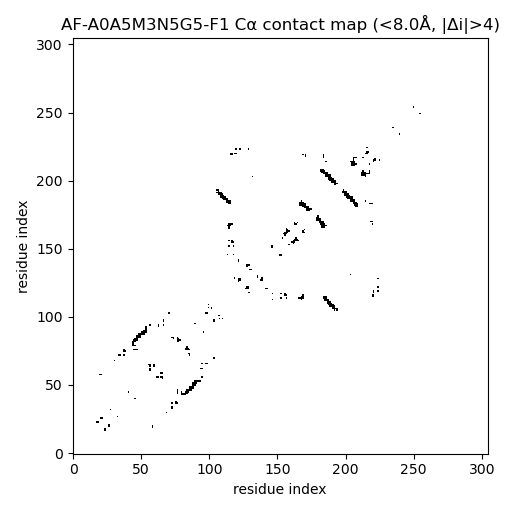RO A N 1
ATOM 1661 C CA . PRO A 1 212 ? -15.264 4.843 0.009 1.00 91.56 212 PRO A CA 1
ATOM 1662 C C . PRO A 1 212 ? -16.391 5.236 0.970 1.00 91.56 212 PRO A C 1
ATOM 1664 O O . PRO A 1 212 ? -17.497 5.602 0.562 1.00 91.56 212 PRO A O 1
ATOM 1667 N N . THR A 1 213 ? -16.109 5.171 2.264 1.00 91.81 213 THR A N 1
ATOM 1668 C CA . THR A 1 213 ? -17.022 5.546 3.342 1.00 91.81 213 THR A CA 1
ATOM 1669 C C . THR A 1 213 ? -16.247 6.183 4.492 1.00 91.81 213 THR A C 1
ATOM 1671 O O . THR A 1 213 ? -15.039 6.006 4.642 1.00 91.81 213 THR A O 1
ATOM 1674 N N . ASN A 1 214 ? -16.940 6.924 5.358 1.00 89.81 214 ASN A N 1
ATOM 1675 C CA . ASN A 1 214 ? -16.322 7.343 6.609 1.00 89.81 214 ASN A CA 1
ATOM 1676 C C . ASN A 1 214 ? -15.947 6.102 7.438 1.00 89.81 214 ASN A C 1
ATOM 1678 O O . ASN A 1 214 ? -16.733 5.155 7.526 1.00 89.81 214 ASN A O 1
ATOM 1682 N N . ILE A 1 215 ? -14.769 6.125 8.061 1.00 89.44 215 ILE A N 1
ATOM 1683 C CA . ILE A 1 215 ? -14.266 5.037 8.905 1.00 89.44 215 ILE A CA 1
ATOM 1684 C C . ILE A 1 215 ? -15.201 4.713 10.081 1.00 89.44 215 ILE A C 1
ATOM 1686 O O . ILE A 1 215 ? -15.259 3.572 10.538 1.00 89.44 215 ILE A O 1
ATOM 1690 N N . THR A 1 216 ? -15.985 5.694 10.541 1.00 88.56 216 THR A N 1
ATOM 1691 C CA . THR A 1 216 ? -16.978 5.511 11.607 1.00 88.56 216 THR A CA 1
ATOM 1692 C C . THR A 1 216 ? -18.188 4.681 11.181 1.00 88.56 216 THR A C 1
ATOM 1694 O O . THR A 1 216 ? -18.890 4.145 12.034 1.00 88.56 216 THR A O 1
ATOM 1697 N N . ASN A 1 217 ? -18.411 4.531 9.872 1.00 88.94 217 ASN A N 1
ATOM 1698 C CA . ASN A 1 217 ? -19.516 3.760 9.302 1.00 88.94 217 ASN A CA 1
ATOM 1699 C C . ASN A 1 217 ? -19.145 2.296 9.009 1.00 88.94 217 ASN A C 1
ATOM 1701 O O . ASN A 1 217 ? -19.967 1.565 8.449 1.00 88.94 217 ASN A O 1
ATOM 1705 N N . LEU A 1 218 ? -17.913 1.876 9.317 1.00 88.25 218 LEU A N 1
ATOM 1706 C CA . LEU A 1 218 ? -17.509 0.478 9.188 1.00 88.25 218 LEU A CA 1
ATOM 1707 C C . LEU A 1 218 ? -18.176 -0.344 10.296 1.00 88.25 218 LEU A C 1
ATOM 1709 O O . LEU A 1 218 ? -17.999 -0.068 11.485 1.00 88.25 218 LEU A O 1
ATOM 1713 N N . GLU A 1 219 ? -18.942 -1.357 9.898 1.00 85.25 219 GLU A N 1
ATOM 1714 C CA . GLU A 1 219 ? -19.666 -2.238 10.813 1.00 85.25 219 GLU A CA 1
ATOM 1715 C C . GLU A 1 219 ? -18.688 -3.052 11.671 1.00 85.25 219 GLU A C 1
ATOM 1717 O O . GLU A 1 219 ? -18.948 -3.268 12.855 1.00 85.25 219 GLU A O 1
ATOM 1722 N N . SER A 1 220 ? -17.531 -3.432 11.113 1.00 85.12 220 SER A N 1
ATOM 1723 C CA . SER A 1 220 ? -16.447 -4.105 11.841 1.00 85.12 220 SER A CA 1
ATOM 1724 C C . SER A 1 220 ? -15.895 -3.285 13.008 1.00 85.12 220 SER A C 1
ATOM 1726 O O . SER A 1 220 ? -15.312 -3.847 13.932 1.00 85.12 220 SER A O 1
ATOM 1728 N N . LEU A 1 221 ? -16.040 -1.957 12.963 1.00 86.75 221 LEU A N 1
ATOM 1729 C CA . LEU A 1 221 ? -15.495 -1.026 13.954 1.00 86.75 221 LEU A CA 1
ATOM 1730 C C . LEU A 1 221 ? -16.569 -0.412 14.853 1.00 86.75 221 LEU A C 1
ATOM 1732 O O . LEU A 1 221 ? -16.254 0.444 15.679 1.00 86.75 221 LEU A O 1
ATOM 1736 N N . LYS A 1 222 ? -17.833 -0.831 14.729 1.00 86.12 222 LYS A N 1
ATOM 1737 C CA . LYS A 1 222 ? -18.952 -0.217 15.458 1.00 86.12 222 LYS A CA 1
ATOM 1738 C C . LYS A 1 222 ? -18.739 -0.170 16.969 1.00 86.12 222 LYS A C 1
ATOM 1740 O O . LYS A 1 222 ? -19.096 0.824 17.593 1.00 86.12 222 LYS A O 1
ATOM 1745 N N . ASP A 1 223 ? -18.115 -1.196 17.546 1.00 83.56 223 ASP A N 1
ATOM 1746 C CA . ASP A 1 223 ? -17.897 -1.291 18.992 1.00 83.56 223 ASP A CA 1
ATOM 1747 C C . ASP A 1 223 ? -16.876 -0.250 19.479 1.00 83.56 223 ASP A C 1
ATOM 1749 O O . ASP A 1 223 ? -17.008 0.291 20.579 1.00 83.56 223 ASP A O 1
ATOM 1753 N N . LEU A 1 224 ? -15.909 0.119 18.629 1.00 83.94 224 LEU A N 1
ATOM 1754 C CA . LEU A 1 224 ? -14.953 1.192 18.922 1.00 83.94 224 LEU A CA 1
ATOM 1755 C C . LEU A 1 224 ? -15.642 2.549 19.028 1.00 83.94 224 LEU A C 1
ATOM 1757 O O . LEU A 1 224 ? -15.291 3.372 19.883 1.00 83.94 224 LEU A O 1
ATOM 1761 N N . TRP A 1 225 ? -16.647 2.763 18.181 1.00 82.38 225 TRP A N 1
ATOM 1762 C CA . TRP A 1 225 ? -17.390 4.015 18.092 1.00 82.38 225 TRP A CA 1
ATOM 1763 C C . TRP A 1 225 ? -18.558 4.083 19.079 1.00 82.38 225 TRP A C 1
ATOM 1765 O O . TRP A 1 225 ? -18.835 5.153 19.618 1.00 82.38 225 TRP A O 1
ATOM 1775 N N . ALA A 1 226 ? -19.199 2.957 19.398 1.00 74.06 226 ALA A N 1
ATOM 1776 C CA . ALA A 1 226 ? -20.287 2.885 20.374 1.00 74.06 226 ALA A CA 1
ATOM 1777 C C . ALA A 1 226 ? -19.844 3.365 21.766 1.00 74.06 226 ALA A C 1
ATOM 1779 O O . ALA A 1 226 ? -20.587 4.062 22.458 1.00 74.06 226 ALA A O 1
ATOM 1780 N N . TYR A 1 227 ? -18.595 3.086 22.150 1.00 61.00 227 TYR A N 1
ATOM 1781 C CA . TYR A 1 227 ? -18.026 3.591 23.399 1.00 61.00 227 TYR A CA 1
ATOM 1782 C C . TYR A 1 227 ? -17.869 5.125 23.412 1.00 61.00 227 TYR A C 1
ATOM 1784 O O . TYR A 1 227 ? -17.997 5.743 24.467 1.00 61.00 227 TYR A O 1
ATOM 1792 N N . LYS A 1 228 ? -17.638 5.767 22.254 1.00 57.44 228 LYS A N 1
ATOM 1793 C CA . LYS A 1 228 ? -17.546 7.238 22.138 1.00 57.44 228 LYS A CA 1
ATOM 1794 C C . LYS A 1 228 ? -18.885 7.900 22.489 1.00 57.44 228 LYS A C 1
ATOM 1796 O O . LYS A 1 228 ? -18.909 8.856 23.253 1.00 57.44 228 LYS A O 1
ATOM 1801 N N . GLN A 1 229 ? -20.006 7.321 22.047 1.00 54.56 229 GLN A N 1
ATOM 1802 C CA . GLN A 1 229 ? -21.347 7.843 22.359 1.00 54.56 229 GLN A CA 1
ATOM 1803 C C . GLN A 1 229 ? -21.718 7.759 23.850 1.00 54.56 229 GLN A C 1
ATOM 1805 O O . GLN A 1 229 ? -22.547 8.540 24.315 1.00 54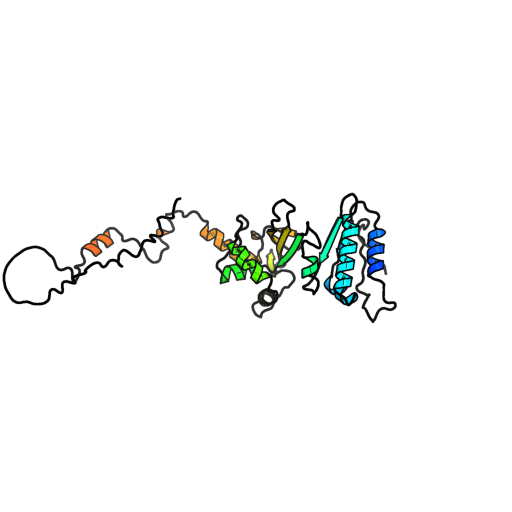.56 229 GLN A O 1
ATOM 1810 N N . LEU A 1 230 ? -21.122 6.833 24.608 1.00 54.12 230 LEU A N 1
ATOM 1811 C CA . LEU A 1 230 ? -21.303 6.751 26.062 1.00 54.12 230 LEU A CA 1
ATOM 1812 C C . LEU A 1 230 ? -20.450 7.778 26.822 1.00 54.12 230 LEU A C 1
ATOM 1814 O O . LEU A 1 230 ? -20.898 8.265 27.855 1.00 54.12 230 LEU A O 1
ATOM 1818 N N . GLN A 1 231 ? -19.264 8.125 26.311 1.00 53.31 231 GLN A N 1
ATOM 1819 C CA . GLN A 1 231 ? -18.384 9.140 26.907 1.00 53.31 231 GLN A CA 1
ATOM 1820 C C . GLN A 1 231 ? -18.771 10.583 26.550 1.00 53.31 231 GLN A C 1
ATOM 1822 O O . GLN A 1 231 ? -18.547 11.474 27.359 1.00 53.31 231 GLN A O 1
ATOM 1827 N N . GLU A 1 232 ? -19.350 10.821 25.369 1.00 51.75 232 GLU A N 1
ATOM 1828 C CA . GLU A 1 232 ? -19.695 12.167 24.876 1.00 51.75 232 GLU A CA 1
ATOM 1829 C C . GLU A 1 232 ? -21.150 12.582 25.138 1.00 51.75 232 GLU A C 1
ATOM 1831 O O . GLU A 1 232 ? -21.574 13.655 24.702 1.00 51.75 232 GLU A O 1
ATOM 1836 N N . ARG A 1 233 ? -21.950 11.778 25.856 1.00 40.47 233 ARG A N 1
ATOM 1837 C CA . ARG A 1 233 ? -23.221 12.308 26.367 1.00 40.47 233 ARG A CA 1
ATOM 1838 C C . ARG A 1 233 ? -22.892 13.455 27.325 1.00 40.47 233 ARG A C 1
ATOM 1840 O O . ARG A 1 233 ? -22.168 13.199 28.287 1.00 40.47 233 ARG A O 1
ATOM 1847 N N . PRO A 1 234 ? -23.440 14.671 27.129 1.00 41.16 234 PRO A N 1
ATOM 1848 C CA . PRO A 1 234 ? -23.406 15.665 28.188 1.00 41.16 234 PRO A CA 1
ATOM 1849 C C . PRO A 1 234 ? -24.014 15.000 29.418 1.00 41.16 234 PRO A C 1
ATOM 1851 O O . PRO A 1 234 ? -25.108 14.424 29.342 1.00 41.16 234 PRO A O 1
ATOM 1854 N N . SER A 1 235 ? -23.265 14.991 30.516 1.00 43.81 235 SER A N 1
ATOM 1855 C CA . SER A 1 235 ? -23.782 14.567 31.801 1.00 43.81 235 SER A CA 1
ATOM 1856 C C . SER A 1 235 ? -24.983 15.458 32.101 1.00 43.81 235 SER A C 1
ATOM 1858 O O . SER A 1 235 ? -24.857 16.620 32.464 1.00 43.81 235 SER A O 1
ATOM 1860 N N . ASN A 1 236 ? -26.190 14.930 31.898 1.00 43.56 236 ASN A N 1
ATOM 1861 C CA . ASN A 1 236 ? -27.319 15.406 32.675 1.00 43.56 236 ASN A CA 1
ATOM 1862 C C . ASN A 1 236 ? -26.960 15.028 34.113 1.00 43.56 236 ASN A C 1
ATOM 1864 O O . ASN A 1 236 ? -27.088 13.861 34.497 1.00 43.56 236 ASN A O 1
ATOM 1868 N N . ASP A 1 237 ? -26.438 16.007 34.849 1.00 46.28 237 ASP A N 1
ATOM 1869 C CA . ASP A 1 237 ? -25.840 15.884 36.184 1.00 46.28 237 ASP A CA 1
ATOM 1870 C C . ASP A 1 237 ? -26.771 15.256 37.244 1.00 46.28 237 ASP A C 1
ATOM 1872 O O . ASP A 1 237 ? -26.325 14.912 38.337 1.00 46.28 237 ASP A O 1
ATOM 1876 N N . ASP A 1 238 ? -28.039 15.003 36.911 1.00 51.53 238 ASP A N 1
ATOM 1877 C CA . ASP A 1 238 ? -29.014 14.361 37.796 1.00 51.53 238 ASP A CA 1
ATOM 1878 C C . ASP A 1 238 ? -29.002 12.821 37.760 1.00 51.53 238 ASP A C 1
ATOM 1880 O O . ASP A 1 238 ? -29.348 12.179 38.751 1.00 51.53 238 ASP A O 1
ATOM 1884 N N . ALA A 1 239 ? -28.600 12.180 36.654 1.00 48.91 239 ALA A N 1
ATOM 1885 C CA . ALA A 1 239 ? -28.694 10.714 36.536 1.00 48.91 239 ALA A CA 1
ATOM 1886 C C . ALA A 1 239 ? -27.425 9.971 36.999 1.00 48.91 239 ALA A C 1
ATOM 1888 O O . ALA A 1 239 ? -27.484 8.783 37.327 1.00 48.91 239 ALA A O 1
ATOM 1889 N N . ALA A 1 240 ? -26.280 10.659 37.050 1.00 46.62 240 ALA A N 1
ATOM 1890 C CA . ALA A 1 240 ? -24.993 10.078 37.442 1.00 46.62 240 ALA A CA 1
ATOM 1891 C C . ALA A 1 240 ? -24.835 9.903 38.965 1.00 46.62 240 ALA A C 1
ATOM 1893 O O . ALA A 1 240 ? -24.016 9.099 39.404 1.00 46.62 240 ALA A O 1
ATOM 1894 N N . GLN A 1 241 ? -25.648 10.586 39.779 1.00 52.31 241 GLN A N 1
ATOM 1895 C CA . GLN A 1 241 ? -25.577 10.478 41.244 1.00 52.31 241 GLN A CA 1
ATOM 1896 C C . GLN A 1 241 ? -26.135 9.153 41.787 1.00 52.31 241 GLN A C 1
ATOM 1898 O O . GLN A 1 241 ? -25.802 8.754 42.898 1.00 52.31 241 GLN A O 1
ATOM 1903 N N . HIS A 1 242 ? -26.956 8.444 41.006 1.00 53.41 242 HIS A N 1
ATOM 1904 C CA . HIS A 1 242 ? -27.596 7.193 41.429 1.00 53.41 242 HIS A CA 1
ATOM 1905 C C . HIS A 1 242 ? -26.898 5.918 40.922 1.00 53.41 242 HIS A C 1
ATOM 1907 O O . HIS A 1 242 ? -27.326 4.818 41.272 1.00 53.41 242 HIS A O 1
ATOM 1913 N N . LEU A 1 243 ? -25.839 6.043 40.111 1.00 53.22 243 LEU A N 1
ATOM 1914 C CA . LEU A 1 243 ? -25.134 4.906 39.494 1.00 53.22 243 LEU A CA 1
ATOM 1915 C C . LEU A 1 243 ? -23.696 4.709 39.989 1.00 53.22 243 LEU A C 1
ATOM 1917 O O . LEU A 1 243 ? -23.041 3.749 39.586 1.00 53.22 243 LEU A O 1
ATOM 1921 N N . THR A 1 244 ? -23.200 5.551 40.895 1.00 44.00 244 THR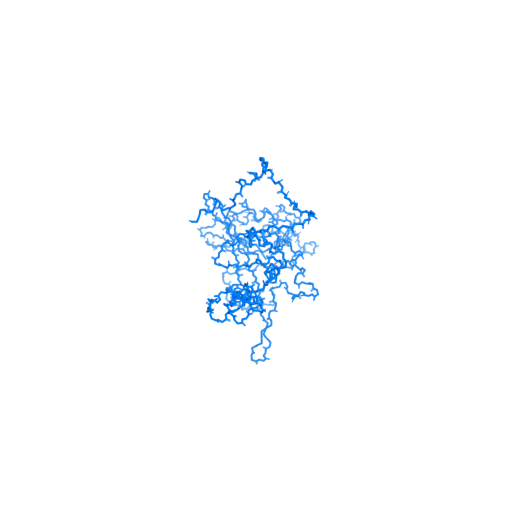 A N 1
ATOM 1922 C CA . THR A 1 244 ? -21.956 5.271 41.613 1.00 44.00 244 THR A CA 1
ATOM 1923 C C . THR A 1 244 ? -22.265 4.336 42.784 1.00 44.00 244 THR A C 1
ATOM 1925 O O . THR A 1 244 ? -22.897 4.706 43.769 1.00 44.00 244 THR A O 1
ATOM 1928 N N . THR A 1 245 ? -21.818 3.080 42.699 1.00 55.75 245 THR A N 1
ATOM 1929 C CA . THR A 1 245 ? -21.954 2.069 43.771 1.00 55.75 245 THR A CA 1
ATOM 1930 C C . THR A 1 245 ? -21.270 2.459 45.086 1.00 55.75 245 THR A C 1
ATOM 1932 O O . THR A 1 245 ? -21.456 1.782 46.095 1.00 55.75 245 THR A O 1
ATOM 1935 N N . PHE A 1 246 ? -20.508 3.555 45.096 1.00 57.44 246 PHE A N 1
ATOM 1936 C CA . PHE A 1 246 ? -19.919 4.150 46.285 1.00 57.44 246 PHE A CA 1
ATOM 1937 C C . PHE A 1 246 ? -20.110 5.663 46.221 1.00 57.44 246 PHE A C 1
ATOM 1939 O O . PHE A 1 246 ? -19.591 6.333 45.329 1.00 57.44 246 PHE A O 1
ATOM 1946 N N . ASN A 1 247 ? -20.871 6.196 47.172 1.00 62.75 247 ASN A N 1
ATOM 1947 C CA . ASN A 1 247 ? -21.019 7.631 47.337 1.00 62.75 247 ASN A CA 1
ATOM 1948 C C . ASN A 1 247 ? -19.730 8.181 47.967 1.00 62.75 247 ASN A C 1
ATOM 1950 O O . ASN A 1 247 ? -19.429 7.876 49.121 1.00 62.75 247 ASN A O 1
ATOM 1954 N N . LEU A 1 248 ? -18.950 8.938 47.192 1.00 62.88 248 LEU A N 1
ATOM 1955 C CA . LEU A 1 248 ? -17.696 9.554 47.647 1.00 62.88 248 LEU A CA 1
ATOM 1956 C C . LEU A 1 248 ? -17.933 10.820 48.485 1.00 62.88 248 LEU A C 1
ATOM 1958 O O . LEU A 1 248 ? -17.017 11.279 49.162 1.00 62.88 248 LEU A O 1
ATOM 1962 N N . ASN A 1 249 ? -19.160 11.350 48.482 1.00 72.25 249 ASN A N 1
ATOM 1963 C CA . ASN A 1 249 ? -19.545 12.509 49.274 1.00 72.25 249 ASN A CA 1
ATOM 1964 C C . ASN A 1 249 ? -20.357 12.063 50.492 1.00 72.25 249 ASN A C 1
ATOM 1966 O O . ASN A 1 249 ? -21.310 11.288 50.386 1.00 72.25 249 ASN A O 1
ATOM 1970 N N . LEU A 1 250 ? -19.991 12.568 51.668 1.00 67.50 250 LEU A N 1
ATOM 1971 C CA . LEU A 1 250 ? -20.761 12.330 52.881 1.00 67.50 250 LEU A CA 1
ATOM 1972 C C . LEU A 1 250 ? -22.041 13.170 52.833 1.00 67.50 250 LEU A C 1
ATOM 1974 O O . LEU A 1 250 ? -22.021 14.355 52.513 1.00 67.50 250 LEU A O 1
ATOM 1978 N N . THR A 1 251 ? -23.175 12.566 53.176 1.00 79.19 251 THR A N 1
ATOM 1979 C CA . THR A 1 251 ? -24.388 13.347 53.447 1.00 79.19 251 THR A CA 1
ATOM 1980 C C . THR A 1 251 ? -24.195 14.190 54.717 1.00 79.19 251 THR A C 1
ATOM 1982 O O . THR A 1 251 ? -23.462 13.769 55.617 1.00 79.19 251 THR A O 1
ATOM 1985 N N . PRO A 1 252 ? -24.913 15.315 54.888 1.00 78.06 252 PRO A N 1
ATOM 1986 C CA . PRO A 1 252 ? -24.811 16.142 56.097 1.00 78.06 252 PRO A CA 1
ATOM 1987 C C . PRO A 1 252 ? -25.093 15.373 57.399 1.00 78.06 252 PRO A C 1
ATOM 1989 O O . PRO A 1 252 ? -24.559 15.691 58.460 1.00 78.06 252 PRO A O 1
ATOM 1992 N N . SER A 1 253 ? -25.930 14.332 57.338 1.00 77.44 253 SER A N 1
ATOM 1993 C CA . SER A 1 253 ? -26.155 13.405 58.452 1.00 77.44 253 SER A CA 1
ATOM 1994 C C . SER A 1 253 ? -24.943 12.519 58.747 1.00 77.44 253 SER A C 1
ATOM 1996 O O . SER A 1 253 ? -24.637 12.269 59.910 1.00 77.44 253 SER A O 1
ATOM 1998 N N . GLN A 1 254 ? -24.238 12.058 57.711 1.00 80.88 254 GLN A N 1
ATOM 1999 C CA . GLN A 1 254 ? -23.044 11.228 57.857 1.00 80.88 254 GLN A CA 1
ATOM 2000 C C . GLN A 1 254 ? -21.846 12.043 58.351 1.00 80.88 254 GLN A C 1
ATOM 2002 O O . GLN A 1 254 ? -21.114 11.557 59.210 1.00 80.88 254 GLN A O 1
ATOM 2007 N N . GLU A 1 255 ? -21.685 13.289 57.899 1.00 82.06 255 GLU A N 1
ATOM 2008 C CA . GLU A 1 255 ? -20.669 14.210 58.430 1.00 82.06 255 GLU A CA 1
ATOM 2009 C C . GLU A 1 255 ? -20.862 14.467 59.925 1.00 82.06 255 GLU A C 1
ATOM 2011 O O . GLU A 1 255 ? -19.910 14.347 60.695 1.00 82.06 255 GLU A O 1
ATOM 2016 N N . LYS A 1 256 ? -22.106 14.722 60.356 1.00 80.81 256 LYS A N 1
ATOM 2017 C CA . LYS A 1 256 ? -22.435 14.858 61.783 1.00 80.81 256 LYS A CA 1
ATOM 2018 C C . LYS A 1 256 ? -22.116 13.588 62.561 1.00 80.81 256 LYS A C 1
ATOM 2020 O O . LYS A 1 256 ? -21.460 13.664 63.593 1.00 80.81 256 LYS A O 1
ATOM 2025 N N . SER A 1 257 ? -22.497 12.422 62.034 1.00 79.94 257 SER A N 1
ATOM 2026 C CA . SER A 1 257 ? -22.198 11.150 62.699 1.00 79.94 257 SER A CA 1
ATOM 2027 C C . SER A 1 257 ? -20.694 10.896 62.819 1.00 79.94 257 SER A C 1
ATOM 2029 O O . SER A 1 257 ? -20.240 10.443 63.860 1.00 79.94 257 SER A O 1
ATOM 2031 N N . ARG A 1 258 ? -19.899 11.251 61.797 1.00 78.56 258 ARG A N 1
ATOM 2032 C CA . ARG A 1 258 ? -18.436 11.129 61.825 1.00 78.56 258 ARG A CA 1
ATOM 2033 C C . ARG A 1 258 ? -17.811 12.079 62.847 1.00 78.56 258 ARG A C 1
ATOM 2035 O O . ARG A 1 258 ? -16.854 11.688 63.504 1.00 78.56 258 ARG A O 1
ATOM 2042 N N . ALA A 1 259 ? -18.342 13.293 62.986 1.00 75.81 259 ALA A N 1
ATOM 2043 C CA . ALA A 1 259 ? -17.874 14.267 63.972 1.00 75.81 259 ALA A CA 1
ATOM 2044 C C . ALA A 1 259 ? -18.203 13.862 65.423 1.00 75.81 259 ALA A C 1
ATOM 2046 O O . ALA A 1 259 ? -17.489 14.255 66.342 1.00 75.81 259 ALA A O 1
ATOM 2047 N N . GLU A 1 260 ? -19.257 13.070 65.633 1.00 78.25 260 GLU A N 1
ATOM 2048 C CA . GLU A 1 260 ? -19.663 12.569 66.953 1.00 78.25 260 GLU A CA 1
ATOM 2049 C C . GLU A 1 260 ? -18.916 11.300 67.389 1.00 78.25 260 GLU A C 1
ATOM 2051 O O . GLU A 1 260 ? -18.960 10.952 68.569 1.00 78.25 260 GLU A O 1
ATOM 2056 N N . VAL A 1 261 ? -18.218 10.610 66.476 1.00 78.25 261 VAL A N 1
ATOM 2057 C CA . VAL A 1 261 ? -17.426 9.419 66.817 1.00 78.25 261 VAL A CA 1
ATOM 2058 C C . VAL A 1 261 ? -16.217 9.835 67.666 1.00 78.25 261 VAL A C 1
ATOM 2060 O O . VAL A 1 261 ? -15.324 10.521 67.160 1.00 78.25 261 VAL A O 1
ATOM 2063 N N . PRO A 1 262 ? -16.132 9.398 68.938 1.00 67.19 262 PRO A N 1
ATOM 2064 C CA . PRO A 1 262 ? -15.003 9.723 69.799 1.00 67.19 262 PRO A CA 1
ATOM 2065 C C . PRO A 1 262 ? -13.726 9.088 69.246 1.00 67.19 262 PRO A C 1
ATOM 2067 O O . PRO A 1 262 ? -13.628 7.864 69.126 1.00 67.19 262 PRO A O 1
ATOM 2070 N N . LEU A 1 263 ? -12.742 9.918 68.901 1.00 69.44 263 LEU A N 1
ATOM 2071 C CA . LEU A 1 263 ? -11.457 9.446 68.397 1.00 69.44 263 LEU A CA 1
ATOM 2072 C C . LEU A 1 263 ? -10.662 8.800 69.549 1.00 69.44 263 LEU A C 1
ATOM 2074 O O . LEU A 1 263 ? -10.375 9.493 70.528 1.00 69.44 263 LEU A O 1
ATOM 2078 N N . PRO A 1 264 ? -10.251 7.518 69.450 1.00 69.88 264 PRO A N 1
ATOM 2079 C CA . PRO A 1 264 ? -9.652 6.772 70.566 1.00 69.88 264 PRO A CA 1
ATOM 2080 C C . PRO A 1 264 ? -8.335 7.341 71.124 1.00 69.88 264 PRO A C 1
ATOM 2082 O O . PRO A 1 264 ? -7.899 6.914 72.189 1.00 69.88 264 PRO A O 1
ATOM 2085 N N . TYR A 1 265 ? -7.703 8.290 70.425 1.00 60.94 265 TYR A N 1
ATOM 2086 C CA . TYR A 1 265 ? -6.381 8.836 70.764 1.00 60.94 265 TYR A CA 1
ATOM 2087 C C . TYR A 1 265 ? -6.292 10.365 70.671 1.00 60.94 265 TYR A C 1
ATOM 2089 O O . TYR A 1 265 ? -5.196 10.924 70.699 1.00 60.94 265 TYR A O 1
ATOM 2097 N N . ALA A 1 266 ? -7.423 11.069 70.568 1.00 58.12 266 ALA A N 1
ATOM 2098 C CA . ALA A 1 266 ? -7.410 12.526 70.645 1.00 58.12 266 ALA A CA 1
ATOM 2099 C C . ALA A 1 266 ? -7.199 12.940 72.109 1.00 58.12 266 ALA A C 1
ATOM 2101 O O . ALA A 1 266 ? -8.154 13.081 72.866 1.00 58.12 266 ALA A O 1
ATOM 2102 N N . HIS A 1 267 ? -5.940 13.088 72.527 1.00 53.47 267 HIS A N 1
ATOM 2103 C CA . HIS A 1 267 ? -5.599 13.652 73.829 1.00 53.47 267 HIS A CA 1
ATOM 2104 C C . HIS A 1 267 ? -6.095 15.106 73.885 1.00 53.47 267 HIS A C 1
ATOM 2106 O O . HIS A 1 267 ? -5.580 15.940 73.137 1.00 53.47 267 HIS A O 1
ATOM 2112 N N . PRO A 1 268 ? -7.077 15.451 74.740 1.00 52.06 268 PRO A N 1
ATOM 2113 C CA . PRO A 1 268 ? -7.491 16.834 74.886 1.00 52.06 268 PRO A CA 1
ATOM 2114 C C . PRO A 1 268 ? -6.363 17.608 75.571 1.00 52.06 268 PRO A C 1
ATOM 2116 O O . PRO A 1 268 ? -6.125 17.479 76.772 1.00 52.06 268 PRO A O 1
ATOM 2119 N N . SER A 1 269 ? -5.655 18.434 74.810 1.00 53.38 269 SER A N 1
ATOM 2120 C CA . SER A 1 269 ? -4.724 19.426 75.340 1.00 53.38 269 SER A CA 1
ATOM 2121 C C . SER A 1 269 ? -5.498 20.635 75.874 1.00 53.38 269 SER A C 1
ATOM 2123 O O . SER A 1 269 ? -5.407 21.741 75.353 1.00 53.38 269 SER A O 1
ATOM 2125 N N . GLN A 1 270 ? -6.279 20.448 76.942 1.00 43.19 270 GLN A N 1
ATOM 2126 C CA . GLN A 1 270 ? -6.872 21.564 77.682 1.00 43.19 270 GLN A CA 1
ATOM 2127 C C . GLN A 1 270 ? -6.733 21.385 79.198 1.00 43.19 270 GLN A C 1
ATOM 2129 O O . GLN A 1 270 ? -7.480 20.660 79.836 1.00 43.19 270 GLN A O 1
ATOM 2134 N N . GLY A 1 271 ? -5.768 22.126 79.754 1.00 40.66 271 GLY A N 1
ATOM 2135 C CA . GLY A 1 271 ? -5.946 22.928 80.968 1.00 40.66 271 GLY A CA 1
ATOM 2136 C C . GLY A 1 271 ? -6.134 22.226 82.319 1.00 40.66 271 GLY A C 1
ATOM 2137 O O . GLY A 1 271 ? -7.253 21.964 82.725 1.00 40.66 271 GLY A O 1
ATOM 2138 N N . LYS A 1 272 ? -5.028 22.145 83.077 1.00 42.25 272 LYS A N 1
ATOM 2139 C CA . LYS A 1 272 ? -4.908 22.277 84.552 1.00 42.25 272 LYS A CA 1
ATOM 2140 C C . LYS A 1 272 ? -5.847 21.438 85.447 1.00 42.25 272 LYS A C 1
ATOM 2142 O O . LYS A 1 272 ? -6.980 21.826 85.701 1.00 42.25 272 LYS A O 1
ATOM 2147 N N . SER A 1 273 ? -5.293 20.449 86.151 1.00 37.09 273 SER A N 1
ATOM 2148 C CA . SER A 1 273 ? -4.971 20.531 87.596 1.00 37.09 273 SER A CA 1
ATOM 2149 C C . SER A 1 273 ? -4.563 19.160 88.161 1.00 37.09 273 SER A C 1
ATOM 2151 O O . SER A 1 273 ? -5.210 18.153 87.919 1.00 37.09 273 SER A O 1
ATOM 2153 N N . ASP A 1 274 ? -3.438 19.182 88.873 1.00 43.88 274 ASP A N 1
ATOM 2154 C CA . ASP A 1 274 ? -2.977 18.351 89.988 1.00 43.88 274 ASP A CA 1
ATOM 2155 C C . ASP A 1 274 ? -3.205 16.824 90.063 1.00 43.88 274 ASP A C 1
ATOM 2157 O O . ASP A 1 274 ? -4.312 16.310 90.173 1.00 43.88 274 ASP A O 1
ATOM 2161 N N . SER A 1 275 ? -2.058 16.169 90.296 1.00 38.06 275 SER A N 1
ATOM 2162 C CA . SER A 1 275 ? -1.820 14.915 91.036 1.00 38.06 275 SER A CA 1
ATOM 2163 C C . SER A 1 275 ? -1.581 13.620 90.239 1.00 38.06 275 SER A C 1
ATOM 2165 O O . SER A 1 275 ? -2.494 12.883 89.896 1.00 38.06 275 SER A O 1
ATOM 2167 N N . ALA A 1 276 ? -0.281 13.296 90.174 1.00 37.22 276 ALA A N 1
ATOM 2168 C CA . ALA A 1 276 ? 0.333 11.981 90.410 1.00 37.22 276 ALA A CA 1
ATOM 2169 C C . ALA A 1 276 ? 0.655 11.038 89.220 1.00 37.22 276 ALA A C 1
ATOM 2171 O O . ALA A 1 276 ? -0.213 10.413 88.623 1.00 37.22 276 ALA A O 1
ATOM 2172 N N . THR A 1 277 ? 1.974 10.785 89.100 1.00 38.25 277 THR A N 1
ATOM 2173 C CA . THR A 1 277 ? 2.684 9.586 88.574 1.00 38.25 277 THR A CA 1
ATOM 2174 C C . THR A 1 277 ? 2.755 9.388 87.044 1.00 38.25 277 THR A C 1
ATOM 2176 O O . THR A 1 277 ? 1.782 8.999 86.417 1.00 38.25 277 THR A O 1
ATOM 2179 N N . GLY A 1 278 ? 3.936 9.638 86.444 1.00 37.34 278 GLY A N 1
ATOM 2180 C CA . GLY A 1 278 ? 4.231 9.490 84.996 1.00 37.34 278 GLY A CA 1
ATOM 2181 C C . GLY A 1 278 ? 4.511 8.046 84.529 1.00 37.34 278 GLY A C 1
ATOM 2182 O O . GLY A 1 278 ? 4.101 7.124 85.231 1.00 37.34 278 GLY A O 1
ATOM 2183 N N . PRO A 1 279 ? 5.277 7.797 83.433 1.00 50.91 279 PRO A N 1
ATOM 2184 C CA . PRO A 1 279 ? 5.782 8.699 82.380 1.00 50.91 279 PRO A CA 1
ATOM 2185 C C . PRO A 1 279 ? 5.447 8.226 80.934 1.00 50.91 279 PRO A C 1
ATOM 2187 O O . PRO A 1 279 ? 5.198 7.046 80.713 1.00 50.91 279 PRO A O 1
ATOM 2190 N N . SER A 1 280 ? 5.498 9.136 79.947 1.00 44.16 280 SER A N 1
ATOM 2191 C CA . SER A 1 280 ? 5.911 8.936 78.526 1.00 44.16 280 SER A CA 1
ATOM 2192 C C . SER A 1 280 ? 5.189 9.892 77.564 1.00 44.16 280 SER A C 1
ATOM 2194 O O . SER A 1 280 ? 4.360 9.506 76.750 1.00 44.16 280 SER A O 1
ATOM 2196 N N . THR A 1 281 ? 5.534 11.176 77.614 1.00 51.34 281 THR A N 1
ATOM 2197 C CA . THR A 1 281 ? 5.298 12.073 76.475 1.00 51.34 281 THR A CA 1
ATOM 2198 C C . THR A 1 281 ? 6.521 11.984 75.567 1.00 51.34 281 THR A C 1
ATOM 2200 O O . THR A 1 281 ? 7.534 12.636 75.822 1.00 51.34 281 THR A O 1
ATOM 2203 N N . SER A 1 282 ? 6.473 11.120 74.553 1.00 48.03 282 SER A N 1
ATOM 2204 C CA . SER A 1 282 ? 7.465 11.100 73.477 1.00 48.03 282 SER A CA 1
ATOM 2205 C C . SER A 1 282 ? 7.243 12.324 72.588 1.00 48.03 282 SER A C 1
ATOM 2207 O O . SER A 1 282 ? 6.474 12.282 71.630 1.00 48.03 282 SER A O 1
ATOM 2209 N N . THR A 1 283 ? 7.877 13.438 72.940 1.00 57.06 283 THR A N 1
ATOM 2210 C CA . THR A 1 283 ? 7.976 14.599 72.057 1.00 57.06 283 THR A CA 1
ATOM 2211 C C . THR A 1 283 ? 8.945 14.239 70.938 1.00 57.06 283 THR A C 1
ATOM 2213 O O . THR A 1 283 ? 10.141 14.088 71.185 1.00 57.06 283 THR A O 1
ATOM 2216 N N . ILE A 1 284 ? 8.435 14.054 69.721 1.00 56.00 284 ILE A N 1
ATOM 2217 C CA . ILE A 1 284 ? 9.276 13.941 68.528 1.00 56.00 284 ILE A CA 1
ATOM 2218 C C . ILE A 1 284 ? 9.770 15.356 68.230 1.00 56.00 284 ILE A C 1
ATOM 2220 O O . ILE A 1 284 ? 9.000 16.211 67.799 1.00 56.00 284 ILE A O 1
ATOM 2224 N N . LEU A 1 285 ? 11.031 15.620 68.565 1.00 64.56 285 LEU A N 1
ATOM 2225 C CA . LEU A 1 285 ? 11.701 16.868 68.230 1.00 64.56 285 LEU A CA 1
ATOM 2226 C C . LEU A 1 285 ? 12.214 16.731 66.796 1.00 64.56 285 LEU A C 1
ATOM 2228 O O . LEU A 1 285 ? 13.193 16.027 66.558 1.00 64.56 285 LEU A O 1
ATOM 2232 N N . TYR A 1 286 ? 11.490 17.334 65.860 1.00 70.12 286 TYR A N 1
ATOM 2233 C CA . TYR A 1 286 ? 11.921 17.462 64.476 1.00 70.12 286 TYR A CA 1
ATOM 2234 C C . TYR A 1 286 ? 12.756 18.735 64.346 1.00 70.12 286 TYR A C 1
ATOM 2236 O O . TYR A 1 286 ? 12.283 19.807 64.729 1.00 70.12 286 TYR A O 1
ATOM 2244 N N . ASP A 1 287 ? 13.990 18.598 63.873 1.00 70.56 287 ASP A N 1
ATOM 2245 C CA . ASP A 1 287 ? 14.870 19.718 63.549 1.00 70.56 287 ASP A CA 1
ATOM 2246 C C . ASP A 1 287 ? 14.929 19.768 62.015 1.00 70.56 287 ASP A C 1
ATOM 2248 O O . ASP A 1 287 ? 15.501 18.844 61.432 1.00 70.56 287 ASP A O 1
ATOM 2252 N N . PRO A 1 288 ? 14.249 20.728 61.360 1.00 70.19 288 PRO A N 1
ATOM 2253 C CA . PRO A 1 288 ? 14.202 20.795 59.904 1.00 70.19 288 PRO A CA 1
ATOM 2254 C C . PRO A 1 288 ? 15.618 21.034 59.386 1.00 70.19 288 PRO A C 1
ATOM 2256 O O . PRO A 1 288 ? 16.249 22.046 59.711 1.00 70.19 288 PRO A O 1
ATOM 2259 N N . ASP A 1 289 ? 16.144 20.067 58.638 1.00 74.62 289 ASP A N 1
ATOM 2260 C CA . ASP A 1 289 ? 17.436 20.212 57.990 1.00 74.62 289 ASP A CA 1
ATOM 2261 C C . ASP A 1 289 ? 17.268 20.868 56.615 1.00 74.62 289 ASP A C 1
ATOM 2263 O O . ASP A 1 289 ? 16.175 20.979 56.064 1.00 74.62 289 ASP A O 1
ATOM 2267 N N . SER A 1 290 ? 18.374 21.347 56.056 1.00 68.31 290 SER A N 1
ATOM 2268 C CA . SER A 1 290 ? 18.389 22.058 54.774 1.00 68.31 290 SER A CA 1
ATOM 2269 C C . SER A 1 290 ? 18.029 21.178 53.564 1.00 68.31 290 SER A C 1
ATOM 2271 O O . SER A 1 290 ? 18.181 21.640 52.436 1.00 68.31 290 SER A O 1
ATOM 2273 N N . ALA A 1 291 ? 17.642 19.913 53.770 1.00 62.12 291 ALA A N 1
ATOM 2274 C CA . ALA A 1 291 ? 17.179 18.999 52.733 1.00 62.12 291 ALA A CA 1
ATOM 2275 C C . ALA A 1 291 ? 15.645 18.853 52.696 1.00 62.12 291 ALA A C 1
ATOM 2277 O O . ALA A 1 291 ? 15.145 18.251 51.750 1.00 62.12 291 ALA A O 1
ATOM 2278 N N . ASP A 1 292 ? 14.901 19.430 53.646 1.00 65.94 292 ASP A N 1
ATOM 2279 C CA . ASP A 1 292 ? 13.432 19.545 53.557 1.00 65.94 292 ASP A CA 1
ATOM 2280 C C . ASP A 1 292 ? 12.972 20.625 52.569 1.00 65.94 292 ASP A C 1
ATOM 2282 O O . ASP A 1 292 ? 11.848 20.573 52.078 1.00 65.94 292 ASP A O 1
ATOM 2286 N N . ASP A 1 293 ? 13.858 21.567 52.245 1.00 59.62 293 ASP A N 1
ATOM 2287 C CA . ASP A 1 293 ? 13.645 22.597 51.226 1.00 59.62 293 ASP A CA 1
ATOM 2288 C C . ASP A 1 293 ? 14.072 22.099 49.817 1.00 59.62 293 ASP A C 1
ATOM 2290 O O . ASP A 1 293 ? 14.100 22.875 48.868 1.00 59.62 293 ASP A O 1
ATOM 2294 N N . ILE A 1 294 ? 14.445 20.813 49.659 1.00 58.19 294 ILE A N 1
ATOM 2295 C CA . ILE A 1 294 ? 14.808 20.168 48.373 1.00 58.19 294 ILE A CA 1
ATOM 2296 C C . ILE A 1 294 ? 13.561 19.552 47.702 1.00 58.19 294 ILE A C 1
ATOM 2298 O O . ILE A 1 294 ? 13.529 18.395 47.291 1.00 58.19 294 ILE A O 1
ATOM 2302 N N . ASP A 1 295 ? 12.513 20.354 47.557 1.00 64.69 295 ASP A N 1
ATOM 2303 C CA . ASP A 1 295 ? 11.470 20.113 46.554 1.00 64.69 295 ASP A CA 1
ATOM 2304 C C . ASP A 1 295 ? 11.074 21.455 45.929 1.00 64.69 295 ASP A C 1
ATOM 2306 O O . ASP A 1 295 ? 9.999 21.994 46.161 1.00 64.69 295 ASP A O 1
ATOM 2310 N N . ASP A 1 296 ? 12.030 22.036 45.197 1.00 57.78 296 ASP A N 1
ATOM 2311 C CA . ASP A 1 296 ? 11.867 23.261 44.396 1.00 57.78 296 ASP A CA 1
ATOM 2312 C C . ASP A 1 296 ? 11.120 22.994 43.064 1.00 57.78 296 ASP A C 1
ATOM 2314 O O . ASP A 1 296 ? 11.012 23.894 42.235 1.00 57.78 296 ASP A O 1
ATOM 2318 N N . ASP A 1 297 ? 10.618 21.774 42.831 1.00 59.19 297 ASP A N 1
ATOM 2319 C CA . ASP A 1 297 ? 9.823 21.417 41.648 1.00 59.19 297 ASP A CA 1
ATOM 2320 C C . ASP A 1 297 ? 8.342 21.272 42.047 1.00 59.19 297 ASP A C 1
ATOM 2322 O O . ASP A 1 297 ? 7.763 20.191 41.914 1.00 59.19 297 ASP A O 1
ATOM 2326 N N . ASP A 1 298 ? 7.711 22.355 42.526 1.00 64.38 298 ASP A N 1
ATOM 2327 C CA . ASP A 1 298 ? 6.244 22.410 42.613 1.00 64.38 298 ASP A CA 1
ATOM 2328 C C . ASP A 1 298 ? 5.714 22.376 41.160 1.00 64.38 298 ASP A C 1
ATOM 2330 O O . ASP A 1 298 ? 5.915 23.319 40.383 1.00 64.38 298 ASP A O 1
ATOM 2334 N N . PRO A 1 299 ? 5.128 21.249 40.705 1.00 63.44 299 PRO A N 1
ATOM 2335 C CA . PRO A 1 299 ? 4.858 20.995 39.288 1.00 63.44 299 PRO A CA 1
ATOM 2336 C C . PRO A 1 299 ? 3.665 21.807 38.755 1.00 63.44 299 PRO A C 1
ATOM 2338 O O . PRO A 1 299 ? 3.189 21.579 37.639 1.00 63.44 299 PRO A O 1
ATOM 2341 N N . ASP A 1 300 ? 3.140 22.711 39.573 1.00 66.25 300 ASP A N 1
ATOM 2342 C CA . ASP A 1 300 ? 2.070 23.655 39.306 1.00 66.25 300 ASP A CA 1
ATOM 2343 C C . ASP A 1 300 ? 2.569 25.065 38.933 1.00 66.25 300 ASP A C 1
ATOM 2345 O O . ASP A 1 300 ? 1.771 25.822 38.375 1.00 66.25 300 ASP A O 1
ATOM 2349 N N . GLU A 1 301 ? 3.858 25.407 39.102 1.00 64.50 301 GLU A N 1
ATOM 2350 C CA . GLU A 1 301 ? 4.410 26.702 38.639 1.00 64.50 301 GLU A CA 1
ATOM 2351 C C . GLU A 1 301 ? 4.584 26.808 37.107 1.00 64.50 301 GLU A C 1
ATOM 2353 O O . GLU A 1 301 ? 4.608 27.914 36.569 1.00 64.50 301 GLU A O 1
ATOM 2358 N N . ASP A 1 302 ? 4.616 25.689 36.373 1.00 66.19 302 ASP A N 1
ATOM 2359 C CA . ASP A 1 302 ? 4.687 25.675 34.898 1.00 66.19 302 ASP A CA 1
ATOM 2360 C C . ASP A 1 302 ? 3.298 25.671 34.214 1.00 66.19 302 ASP A C 1
ATOM 2362 O O . ASP A 1 302 ? 3.192 25.606 32.982 1.00 66.19 302 ASP A O 1
ATOM 2366 N N . LEU A 1 303 ? 2.205 25.716 34.985 1.00 62.12 303 LEU A N 1
ATOM 2367 C CA . LEU A 1 303 ? 0.832 25.688 34.467 1.00 62.12 303 LEU A CA 1
ATOM 2368 C C . LEU A 1 303 ? 0.259 27.098 34.257 1.00 62.12 303 LEU A C 1
ATOM 2370 O O . LEU A 1 303 ? -0.774 27.462 34.819 1.00 62.12 303 LEU A O 1
ATOM 2374 N N . ASP A 1 304 ? 0.881 27.860 33.359 1.00 64.31 304 ASP A N 1
ATOM 2375 C CA . ASP A 1 304 ? 0.251 29.036 32.752 1.00 64.31 304 ASP A CA 1
ATOM 2376 C C . ASP A 1 304 ? -0.808 28.584 31.718 1.00 64.31 304 ASP A C 1
ATOM 2378 O O . ASP A 1 304 ? -0.498 28.273 30.561 1.00 64.31 304 ASP A O 1
ATOM 2382 N N . ILE A 1 305 ? -2.072 28.531 32.154 1.00 58.03 305 ILE A N 1
ATOM 2383 C CA . ILE A 1 305 ? -3.290 28.437 31.316 1.00 58.03 305 ILE A CA 1
ATOM 2384 C C . ILE A 1 305 ? -3.812 29.812 30.898 1.00 58.03 305 ILE A C 1
ATOM 2386 O O . ILE A 1 305 ? -3.866 30.724 31.753 1.00 58.03 305 ILE A O 1
#

Organism: Coniophora puteana (strain RWD-64-598) (NCBI:txid741705)

Sequence (305 aa):
MQGGQASPDHIRVHDYTSFVPGFSSPKADLENSFLAIVNDANADSLNVVIDSVDTLVSDLESDSKAYKLLCLLFKVITSRSQGGVLILHSLPCTILDMVTQATFSSSLAHVIAHPPELLSHLSSIYMTKYDPSSPNEKFWSLFIPFSRRTYEADKLVYSADGSGSNGGAWCEHWVRGNKVLHREFVLELVIRTEGRRRTIERSLEGWKNDHPTNITNLESLKDLWAYKQLQERPSNDDAAQHLTTFNLNLTPSQEKSRAEVPLPYAHPSQGKSDSATGPSTSTILYDPDSADDIDDDDPDEDLDI

Nearest PDB structures (foldseek):
  6yfo-assembly1_AA  TM=2.753E-01  e=5.075E-01  Leviviridae sp.
  5vhr-assembly1_E  TM=3.652E-01  e=1.551E+00  Homo sapiens
  6yfc-assembly1_AA  TM=3.480E-01  e=5.708E+00  Leviviridae sp.